Protein AF-A0A7S0DWT9-F1 (afdb_monomer_lite)

Structure (mmCIF, N/CA/C/O backbone):
data_AF-A0A7S0DWT9-F1
#
_entry.id   AF-A0A7S0DWT9-F1
#
loop_
_atom_site.group_PDB
_atom_site.id
_atom_site.type_symbol
_atom_site.label_atom_id
_atom_site.label_alt_id
_atom_site.label_comp_id
_atom_site.label_asym_id
_atom_site.label_entity_id
_atom_site.label_seq_id
_atom_site.pdbx_PDB_ins_code
_atom_site.Cartn_x
_atom_site.Cartn_y
_atom_site.Cartn_z
_atom_site.occupancy
_atom_site.B_iso_or_equiv
_atom_site.auth_seq_id
_atom_site.auth_comp_id
_atom_site.auth_asym_id
_atom_site.auth_atom_id
_atom_site.pdbx_PDB_model_num
ATOM 1 N N . GLY A 1 1 ? 20.123 14.984 -31.038 1.00 42.22 1 GLY A N 1
ATOM 2 C CA . GLY A 1 1 ? 19.611 14.865 -29.660 1.00 42.22 1 GLY A CA 1
ATOM 3 C C . GLY A 1 1 ? 19.026 16.183 -29.202 1.00 42.22 1 GLY A C 1
ATOM 4 O O . GLY A 1 1 ? 17.867 16.218 -28.834 1.00 42.22 1 GLY A O 1
ATOM 5 N N . THR A 1 2 ? 19.814 17.251 -29.293 1.00 35.16 2 THR A N 1
ATOM 6 C CA . THR A 1 2 ? 19.459 18.644 -28.973 1.00 35.16 2 THR A CA 1
ATOM 7 C C . THR A 1 2 ? 18.553 19.315 -30.014 1.00 35.16 2 THR A C 1
ATOM 9 O O . THR A 1 2 ? 17.671 20.076 -29.640 1.00 35.16 2 THR A O 1
ATOM 12 N N . ASP A 1 3 ? 18.672 18.966 -31.301 1.00 42.91 3 ASP A N 1
ATOM 13 C CA . ASP A 1 3 ? 17.855 19.579 -32.371 1.00 42.91 3 ASP A CA 1
ATOM 14 C C . ASP A 1 3 ? 16.340 19.324 -32.227 1.00 42.91 3 ASP A C 1
ATOM 16 O O . ASP A 1 3 ? 15.516 20.092 -32.722 1.00 42.91 3 ASP A O 1
ATOM 20 N N . THR A 1 4 ? 15.952 18.255 -31.525 1.00 55.50 4 THR A N 1
ATOM 21 C CA . THR A 1 4 ? 14.550 17.921 -31.238 1.00 55.50 4 THR A CA 1
ATOM 22 C C . THR A 1 4 ? 13.997 18.684 -30.031 1.00 55.50 4 THR A C 1
ATOM 24 O O . THR A 1 4 ? 12.795 18.925 -29.980 1.00 55.50 4 THR A O 1
ATOM 27 N N . TRP A 1 5 ? 14.852 19.067 -29.076 1.00 49.66 5 TRP A N 1
ATOM 28 C CA . TRP A 1 5 ? 14.474 19.737 -27.824 1.00 49.66 5 TRP A CA 1
ATOM 29 C C . TRP A 1 5 ? 14.083 21.197 -28.056 1.00 49.66 5 TRP A C 1
ATOM 31 O O . TRP A 1 5 ? 12.958 21.593 -27.743 1.00 49.66 5 TRP A O 1
ATOM 41 N N . SER A 1 6 ? 14.967 21.949 -28.714 1.00 54.19 6 SER A N 1
ATOM 42 C CA . SER A 1 6 ? 14.728 23.330 -29.145 1.00 54.19 6 SER A CA 1
ATOM 43 C C . SER A 1 6 ? 13.469 23.440 -30.001 1.00 54.19 6 SER A C 1
ATOM 45 O O . SER A 1 6 ? 12.590 24.268 -29.755 1.00 54.19 6 SER A O 1
ATOM 47 N N . SER A 1 7 ? 13.323 22.519 -30.957 1.00 54.50 7 SER A N 1
ATOM 48 C CA . SER A 1 7 ? 12.163 22.433 -31.845 1.00 54.50 7 SER A CA 1
ATOM 49 C C . SER A 1 7 ? 10.864 22.151 -31.083 1.00 54.50 7 SER A C 1
ATOM 51 O O . SER A 1 7 ? 9.827 22.740 -31.398 1.00 54.50 7 SER A O 1
ATOM 53 N N . LEU A 1 8 ? 10.896 21.285 -30.064 1.00 52.31 8 LEU A N 1
ATOM 54 C CA . LEU A 1 8 ? 9.713 20.945 -29.276 1.00 52.31 8 LEU A CA 1
ATOM 55 C C . LEU A 1 8 ? 9.311 22.089 -28.333 1.00 52.31 8 LEU A C 1
ATOM 57 O O . LEU A 1 8 ? 8.142 22.478 -28.331 1.00 52.31 8 LEU A O 1
ATOM 61 N N . MET A 1 9 ? 10.263 22.680 -27.604 1.00 50.91 9 MET A N 1
ATOM 62 C CA . MET A 1 9 ? 10.021 23.839 -26.731 1.00 50.91 9 MET A CA 1
ATOM 63 C C . MET A 1 9 ? 9.513 25.044 -27.527 1.00 50.91 9 MET A C 1
ATOM 65 O O . MET A 1 9 ? 8.564 25.713 -27.107 1.00 50.91 9 MET A O 1
ATOM 69 N N . ALA A 1 10 ? 10.061 25.273 -28.722 1.00 55.06 10 ALA A N 1
ATOM 70 C CA . ALA A 1 10 ? 9.545 26.268 -29.655 1.00 55.06 10 ALA A CA 1
ATOM 71 C C . ALA A 1 10 ? 8.109 25.947 -30.113 1.00 55.06 10 ALA A C 1
ATOM 73 O O . ALA A 1 10 ? 7.265 26.844 -30.131 1.00 55.06 10 ALA A O 1
ATOM 74 N N . SER A 1 11 ? 7.796 24.680 -30.419 1.00 47.72 11 SER A N 1
ATOM 75 C CA . SER A 1 11 ? 6.466 24.271 -30.909 1.00 47.72 11 SER A CA 1
ATOM 76 C C . SER A 1 11 ? 5.335 24.439 -29.886 1.00 47.72 11 SER A C 1
ATOM 78 O O . SER A 1 11 ? 4.192 24.673 -30.275 1.00 47.72 11 SER A O 1
ATOM 80 N N . ILE A 1 12 ? 5.649 24.381 -28.586 1.00 48.53 12 ILE A N 1
ATOM 81 C CA . ILE A 1 12 ? 4.689 24.605 -27.490 1.00 48.53 12 ILE A CA 1
ATOM 82 C C . ILE A 1 12 ? 4.721 26.046 -26.947 1.00 48.53 12 ILE A C 1
ATOM 84 O O . ILE A 1 12 ? 4.128 26.325 -25.907 1.00 48.53 12 ILE A O 1
ATOM 88 N N . GLY A 1 13 ? 5.414 26.966 -27.632 1.00 50.34 13 GLY A N 1
ATOM 89 C CA . GLY A 1 13 ? 5.465 28.390 -27.281 1.00 50.34 13 GLY A CA 1
ATOM 90 C C . GLY A 1 13 ? 6.390 28.744 -26.111 1.00 50.34 13 GLY A C 1
ATOM 91 O O . GLY A 1 13 ? 6.281 29.839 -25.566 1.00 50.34 13 GLY A O 1
ATOM 92 N N . ARG A 1 14 ? 7.303 27.844 -25.723 1.00 51.50 14 ARG A N 1
ATOM 93 C CA . ARG A 1 14 ? 8.220 27.991 -24.575 1.00 51.50 14 ARG A CA 1
ATOM 94 C C . ARG A 1 14 ? 9.702 28.043 -24.961 1.00 51.50 14 ARG A C 1
ATOM 96 O O . ARG A 1 14 ? 10.565 27.782 -24.133 1.00 51.50 14 ARG A O 1
ATOM 103 N N . GLY A 1 15 ? 10.023 28.411 -26.202 1.00 59.75 15 GLY A N 1
ATOM 104 C CA . GLY A 1 15 ? 11.410 28.448 -26.693 1.00 59.75 15 GLY A CA 1
ATOM 105 C C . GLY A 1 15 ? 12.352 29.375 -25.903 1.00 59.75 15 GLY A C 1
ATOM 106 O O . GLY A 1 15 ? 13.551 29.145 -25.878 1.00 59.75 15 GLY A O 1
ATOM 107 N N . ALA A 1 16 ? 11.830 30.390 -25.205 1.00 64.12 16 ALA A N 1
ATOM 108 C CA . ALA A 1 16 ? 12.638 31.273 -24.355 1.00 64.12 16 ALA A CA 1
ATOM 109 C C . ALA A 1 16 ? 13.095 30.619 -23.032 1.00 64.12 16 ALA A C 1
ATOM 111 O O . ALA A 1 16 ? 14.075 31.071 -22.442 1.00 64.12 16 ALA A O 1
ATOM 112 N N . ASP A 1 17 ? 12.419 29.550 -22.591 1.00 56.09 17 ASP A N 1
ATOM 113 C CA . ASP A 1 17 ? 12.714 28.834 -21.340 1.00 56.09 17 ASP A CA 1
ATOM 114 C C . ASP A 1 17 ? 13.753 27.715 -21.540 1.00 56.09 17 ASP A C 1
ATOM 116 O O . ASP A 1 17 ? 14.175 27.070 -20.579 1.00 56.09 17 ASP A O 1
ATOM 120 N N . GLU A 1 18 ? 14.160 27.460 -22.787 1.00 55.81 18 GLU A N 1
ATOM 121 C CA . GLU A 1 18 ? 15.013 26.334 -23.179 1.00 55.81 18 GLU A CA 1
ATOM 122 C C . GLU A 1 18 ? 16.335 26.315 -22.396 1.00 55.81 18 GLU A C 1
ATOM 124 O O . GLU A 1 18 ? 16.640 25.336 -21.721 1.00 55.81 18 GLU A O 1
ATOM 129 N N . LEU A 1 19 ? 17.054 27.441 -22.376 1.00 55.28 19 LEU A N 1
ATOM 130 C CA . LEU A 1 19 ? 18.344 27.588 -21.687 1.00 55.28 19 LEU A CA 1
ATOM 131 C C . LEU A 1 19 ? 18.240 27.551 -20.152 1.00 55.28 19 LEU A C 1
ATOM 133 O O . LEU A 1 19 ? 19.244 27.342 -19.477 1.00 55.28 19 LEU A O 1
ATOM 137 N N . GLN A 1 20 ? 17.052 27.791 -19.586 1.00 56.34 20 GLN A N 1
ATOM 138 C CA . GLN A 1 20 ? 16.823 27.730 -18.134 1.00 56.34 20 GLN A CA 1
ATOM 139 C C . GLN A 1 20 ? 16.369 26.346 -17.663 1.00 56.34 20 GLN A C 1
ATOM 141 O O . GLN A 1 20 ? 16.420 26.058 -16.468 1.00 56.34 20 GLN A O 1
ATOM 146 N N . THR A 1 21 ? 15.891 25.509 -18.583 1.00 54.44 21 THR A N 1
ATOM 147 C CA . THR A 1 21 ? 15.324 24.191 -18.278 1.00 54.44 21 THR A CA 1
ATOM 148 C C . THR A 1 21 ? 16.222 23.042 -18.716 1.00 54.44 21 THR A C 1
ATOM 150 O O . THR A 1 21 ? 16.028 21.934 -18.220 1.00 54.44 21 THR A O 1
ATOM 153 N N . GLU A 1 22 ? 17.225 23.306 -19.559 1.00 53.91 22 GLU A N 1
ATOM 154 C CA . GLU A 1 22 ? 18.233 22.340 -20.003 1.00 53.91 22 GLU A CA 1
ATOM 155 C C . GLU A 1 22 ? 18.953 21.691 -18.803 1.00 53.91 22 GLU A C 1
ATOM 157 O O . GLU A 1 22 ? 19.525 22.362 -17.942 1.00 53.91 22 GLU A O 1
ATOM 162 N N . GLY A 1 23 ? 18.868 20.363 -18.703 1.00 53.25 23 GLY A N 1
ATOM 163 C CA . GLY A 1 23 ? 19.386 19.568 -17.583 1.00 53.25 23 GLY A CA 1
ATOM 164 C C . GLY A 1 23 ? 18.508 19.539 -16.321 1.00 53.25 23 GLY A C 1
ATOM 165 O O . GLY A 1 23 ? 18.798 18.774 -15.396 1.00 53.25 23 GLY A O 1
ATOM 166 N N . GLY A 1 24 ? 17.423 20.317 -16.268 1.00 55.00 24 GLY A N 1
ATOM 167 C CA . GLY A 1 24 ? 16.462 20.335 -15.161 1.00 55.00 24 GLY A CA 1
ATOM 168 C C . GLY A 1 24 ? 15.550 19.102 -15.122 1.00 55.00 24 GLY A C 1
ATOM 169 O O . GLY A 1 24 ? 15.578 18.252 -16.013 1.00 55.00 24 GLY A O 1
ATOM 170 N N . LEU A 1 25 ? 14.708 18.974 -14.083 1.00 54.44 25 LEU A N 1
ATOM 171 C CA . LEU A 1 25 ? 13.756 17.856 -14.000 1.00 54.44 25 LEU A CA 1
ATOM 172 C C . LEU A 1 25 ? 12.847 17.828 -15.235 1.00 54.44 25 LEU A C 1
ATOM 174 O O . LEU A 1 25 ? 12.806 16.808 -15.906 1.00 54.44 25 LEU A O 1
ATOM 178 N N . ALA A 1 26 ? 12.194 18.940 -15.585 1.00 52.75 26 ALA A N 1
ATOM 179 C CA . ALA A 1 26 ? 11.273 19.015 -16.724 1.00 52.75 26 ALA A CA 1
ATOM 180 C C . ALA A 1 26 ? 11.891 18.534 -18.053 1.00 52.75 26 ALA A C 1
ATOM 182 O O . ALA A 1 26 ? 11.234 17.813 -18.803 1.00 52.75 26 ALA A O 1
ATOM 183 N N . ASP A 1 27 ? 13.156 18.877 -18.309 1.00 55.25 27 ASP A N 1
ATOM 184 C CA . ASP A 1 27 ? 13.911 18.433 -19.485 1.00 55.25 27 ASP A CA 1
ATOM 185 C C . ASP A 1 27 ? 14.216 16.931 -19.435 1.00 55.25 27 ASP A C 1
ATOM 187 O O . ASP A 1 27 ? 13.890 16.188 -20.365 1.00 55.25 27 ASP A O 1
ATOM 191 N N . ARG A 1 28 ? 14.683 16.427 -18.283 1.00 59.12 28 ARG A N 1
ATOM 192 C CA . ARG A 1 28 ? 14.833 14.980 -18.058 1.00 59.12 28 ARG A CA 1
ATOM 193 C C . ARG A 1 28 ? 13.503 14.240 -18.260 1.00 59.12 28 ARG A C 1
ATOM 195 O O . ARG A 1 28 ? 13.472 13.229 -18.951 1.00 59.12 28 ARG A O 1
ATOM 202 N N . MET A 1 29 ? 12.392 14.749 -17.727 1.00 54.81 29 MET A N 1
ATOM 203 C CA . MET A 1 29 ? 11.073 14.110 -17.832 1.00 54.81 29 MET A CA 1
ATOM 204 C C . MET A 1 29 ? 10.545 14.072 -19.263 1.00 54.81 29 MET A C 1
ATOM 206 O O . MET A 1 29 ? 9.939 13.080 -19.667 1.00 54.81 29 MET A O 1
ATOM 210 N N . LEU A 1 30 ? 10.775 15.130 -20.036 1.00 54.53 30 LEU A N 1
ATOM 211 C CA . LEU A 1 30 ? 10.332 15.208 -21.420 1.00 54.53 30 LEU A CA 1
ATOM 212 C C . LEU A 1 30 ? 11.235 14.391 -22.357 1.00 54.53 30 LEU A C 1
ATOM 214 O O . LEU A 1 30 ? 10.715 13.692 -23.226 1.00 54.53 30 LEU A O 1
ATOM 218 N N . GLY A 1 31 ? 12.554 14.376 -22.143 1.00 58.03 31 GLY A N 1
ATOM 219 C CA . GLY A 1 31 ? 13.466 13.478 -22.863 1.00 58.03 31 GLY A CA 1
ATOM 220 C C . GLY A 1 31 ? 13.121 12.000 -22.649 1.00 58.03 31 GLY A C 1
ATOM 221 O O . GLY A 1 31 ? 13.147 11.190 -23.580 1.00 58.03 31 GLY A O 1
ATOM 222 N N . GLU A 1 32 ? 12.714 11.651 -21.434 1.00 54.72 32 GLU A N 1
ATOM 223 C CA . GLU A 1 32 ? 12.225 10.317 -21.119 1.00 54.72 32 GLU A CA 1
ATOM 224 C C . GLU A 1 32 ? 10.832 10.044 -21.730 1.00 54.72 32 GLU A C 1
ATOM 226 O O . GLU A 1 32 ? 10.617 8.970 -22.294 1.00 54.72 32 GLU A O 1
ATOM 231 N N . TRP A 1 33 ? 9.904 11.015 -21.699 1.00 57.66 33 TRP A N 1
ATOM 232 C CA . TRP A 1 33 ? 8.580 10.892 -22.330 1.00 57.66 33 TRP A CA 1
ATOM 233 C C . TRP A 1 33 ? 8.703 10.621 -23.831 1.00 57.66 33 TRP A C 1
ATOM 235 O O . TRP A 1 33 ? 8.037 9.723 -24.350 1.00 57.66 33 TRP A O 1
ATOM 245 N N . VAL A 1 34 ? 9.595 11.358 -24.505 1.00 55.75 34 VAL A N 1
ATOM 246 C CA . VAL A 1 34 ? 9.927 11.179 -25.924 1.00 55.75 34 VAL A CA 1
ATOM 247 C C . VAL A 1 34 ? 10.439 9.766 -26.175 1.00 55.75 34 VAL A C 1
ATOM 249 O O . VAL A 1 34 ? 10.001 9.124 -27.124 1.00 55.75 34 VAL A O 1
ATOM 252 N N . ARG A 1 35 ? 11.317 9.228 -25.325 1.00 57.00 35 ARG A N 1
ATOM 253 C CA . ARG A 1 35 ? 11.773 7.845 -25.499 1.00 57.00 35 ARG A CA 1
ATOM 254 C C . ARG A 1 35 ? 10.644 6.834 -25.322 1.00 57.00 35 ARG A C 1
ATOM 256 O O . ARG A 1 35 ? 10.534 5.926 -26.134 1.00 57.00 35 ARG A O 1
ATOM 263 N N . GLU A 1 36 ? 9.824 6.985 -24.290 1.00 53.56 36 GLU A N 1
ATOM 264 C CA . GLU A 1 36 ? 8.762 6.021 -23.979 1.00 53.56 36 GLU A CA 1
ATOM 265 C C . GLU A 1 36 ? 7.659 5.991 -25.048 1.00 53.56 36 GLU A C 1
ATOM 267 O O . GLU A 1 36 ? 7.135 4.924 -25.370 1.00 53.56 36 GLU A O 1
ATOM 272 N N . HIS A 1 37 ? 7.313 7.153 -25.611 1.00 51.59 37 HIS A N 1
ATOM 273 C CA . HIS A 1 37 ? 6.173 7.286 -26.524 1.00 51.59 37 HIS A CA 1
ATOM 274 C C . HIS A 1 37 ? 6.570 7.362 -27.999 1.00 51.59 37 HIS A C 1
ATOM 276 O O . HIS A 1 37 ? 5.747 7.043 -28.856 1.00 51.59 37 HIS A O 1
ATOM 282 N N . LEU A 1 38 ? 7.792 7.805 -28.310 1.00 53.22 38 LEU A N 1
ATOM 283 C CA . LEU A 1 38 ? 8.224 8.072 -29.685 1.00 53.22 38 LEU A CA 1
ATOM 284 C C . LEU A 1 38 ? 9.395 7.196 -30.143 1.00 53.22 38 LEU A C 1
ATOM 286 O O . LEU A 1 38 ? 9.616 7.103 -31.350 1.00 53.22 38 LEU A O 1
ATOM 290 N N . LEU A 1 39 ? 10.138 6.549 -29.235 1.00 51.44 39 LEU A N 1
ATOM 291 C CA . LEU A 1 39 ? 11.202 5.620 -29.621 1.00 51.44 39 LEU A CA 1
ATOM 292 C C . LEU A 1 39 ? 10.723 4.159 -29.567 1.00 51.44 39 LEU A C 1
ATOM 294 O O . LEU A 1 39 ? 9.910 3.798 -28.716 1.00 51.44 39 LEU A O 1
ATOM 298 N N . PRO A 1 40 ? 11.227 3.289 -30.465 1.00 46.72 40 PRO A N 1
ATOM 299 C CA . PRO A 1 40 ? 10.933 1.864 -30.412 1.00 46.72 40 PRO A CA 1
ATOM 300 C C . PRO A 1 40 ? 11.353 1.281 -29.061 1.00 46.72 40 PRO A C 1
ATOM 302 O O . PRO A 1 40 ? 12.510 1.419 -28.652 1.00 46.72 40 PRO A O 1
ATOM 305 N N . LYS A 1 41 ? 10.421 0.612 -28.375 1.00 50.56 41 LYS A N 1
ATOM 306 C CA . LYS A 1 41 ? 10.720 -0.061 -27.111 1.00 50.56 41 LYS A CA 1
ATOM 307 C C . LYS A 1 41 ? 11.728 -1.186 -27.379 1.00 50.56 41 LYS A C 1
ATOM 309 O O . LYS A 1 41 ? 11.478 -1.999 -28.275 1.00 50.56 41 LYS A O 1
ATOM 314 N N . PRO A 1 42 ? 12.858 -1.253 -26.648 1.00 50.84 42 PRO A N 1
ATOM 315 C CA . PRO A 1 42 ? 13.753 -2.393 -26.760 1.00 50.84 42 PRO A CA 1
ATOM 316 C C . PRO A 1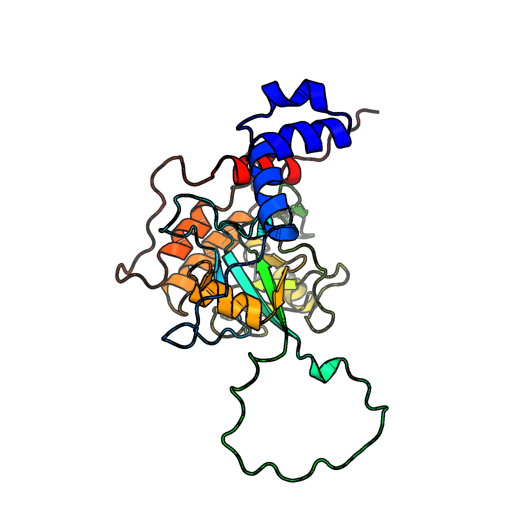 42 ? 12.966 -3.665 -26.441 1.00 50.84 42 PRO A C 1
ATOM 318 O O . PRO A 1 42 ? 12.132 -3.673 -25.533 1.00 50.84 42 PRO A O 1
ATOM 321 N N . ALA A 1 43 ? 13.209 -4.722 -27.217 1.00 48.94 43 ALA A N 1
ATOM 322 C CA . ALA A 1 43 ? 12.561 -6.005 -27.002 1.00 48.94 43 ALA A CA 1
ATOM 323 C C . ALA A 1 43 ? 12.813 -6.459 -25.560 1.00 48.94 43 ALA A C 1
ATOM 325 O O . ALA A 1 43 ? 13.959 -6.486 -25.105 1.00 48.94 43 ALA A O 1
ATOM 326 N N . THR A 1 44 ? 11.738 -6.778 -24.840 1.00 49.94 44 THR A N 1
ATOM 327 C CA . THR A 1 44 ? 11.820 -7.284 -23.472 1.00 49.94 44 THR A CA 1
ATOM 328 C C . THR A 1 44 ? 12.693 -8.539 -23.494 1.00 49.94 44 THR A C 1
ATOM 330 O O . THR A 1 44 ? 12.379 -9.458 -24.255 1.00 49.94 44 THR A O 1
ATOM 333 N N . PRO A 1 45 ? 13.802 -8.594 -22.736 1.00 47.81 45 PRO A N 1
ATOM 334 C CA . PRO A 1 45 ? 14.660 -9.767 -22.745 1.00 47.81 45 PRO A CA 1
ATOM 335 C C . PRO A 1 45 ? 13.847 -10.980 -22.296 1.00 47.81 45 PRO A C 1
ATOM 337 O O . PRO A 1 45 ? 13.184 -10.940 -21.260 1.00 47.81 45 PRO A O 1
ATOM 340 N N . THR A 1 46 ? 13.886 -12.053 -23.083 1.00 46.19 46 THR A N 1
ATOM 341 C CA . THR A 1 46 ? 13.280 -13.329 -22.707 1.00 46.19 46 THR A CA 1
ATOM 342 C C . THR A 1 46 ? 14.071 -13.878 -21.522 1.00 46.19 46 THR A C 1
ATOM 344 O O . THR A 1 46 ? 15.264 -14.155 -21.676 1.00 46.19 46 THR A O 1
ATOM 347 N N . PRO A 1 47 ? 13.478 -13.998 -20.326 1.00 48.31 47 PRO A N 1
ATOM 348 C CA . PRO A 1 47 ? 14.232 -14.442 -19.170 1.00 48.31 47 PRO A CA 1
ATOM 349 C C . PRO A 1 47 ? 14.608 -15.921 -19.327 1.00 48.31 47 PRO A C 1
ATOM 351 O O . PRO A 1 47 ? 13.799 -16.738 -19.762 1.00 48.31 47 PRO A O 1
ATOM 354 N N . SER A 1 48 ? 15.837 -16.279 -18.950 1.00 47.31 48 SER A N 1
ATOM 355 C CA . SER A 1 48 ? 16.305 -17.675 -18.910 1.00 47.31 48 SER A CA 1
ATOM 356 C C . SER A 1 48 ? 15.637 -18.499 -17.802 1.00 47.31 48 SER A C 1
ATOM 358 O O . SER A 1 48 ? 15.707 -19.725 -17.817 1.00 47.31 48 SER A O 1
ATOM 360 N N . THR A 1 49 ? 14.985 -17.824 -16.852 1.00 53.72 49 THR A N 1
ATOM 361 C CA . THR A 1 49 ? 14.260 -18.406 -15.721 1.00 53.72 49 THR A CA 1
ATOM 362 C C . THR A 1 49 ? 12.865 -17.784 -15.683 1.00 53.72 49 THR A C 1
ATOM 364 O O . THR A 1 49 ? 12.773 -16.557 -15.726 1.00 53.72 49 THR A O 1
ATOM 367 N N . PRO A 1 50 ? 11.774 -18.564 -15.603 1.00 58.94 50 PRO A N 1
ATOM 368 C CA . PRO A 1 50 ? 10.438 -17.987 -15.510 1.00 58.94 50 PRO A CA 1
ATOM 369 C C . PRO A 1 50 ? 10.347 -17.058 -14.284 1.00 58.94 50 PRO A C 1
ATOM 371 O O . PRO A 1 50 ? 10.845 -17.426 -13.214 1.00 58.94 50 PRO A O 1
ATOM 374 N N . PRO A 1 51 ? 9.754 -15.855 -14.418 1.00 65.69 51 PRO A N 1
ATOM 375 C CA . PRO A 1 51 ? 9.589 -14.947 -13.290 1.00 65.69 51 PRO A CA 1
ATOM 376 C C . PRO A 1 51 ? 8.739 -15.611 -12.194 1.00 65.69 51 PRO A C 1
ATOM 378 O O . PRO A 1 51 ? 7.907 -16.474 -12.498 1.00 65.69 51 PRO A O 1
ATOM 381 N N . PRO A 1 52 ? 8.935 -15.236 -10.916 1.00 71.25 52 PRO A N 1
ATOM 382 C CA . PRO A 1 52 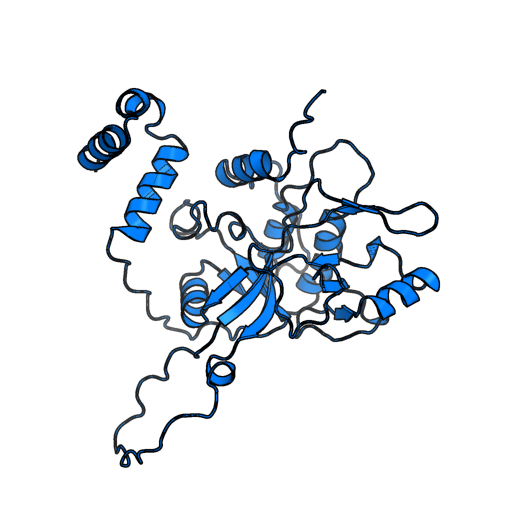? 8.167 -15.805 -9.815 1.00 71.25 52 PRO A CA 1
ATOM 383 C C . PRO A 1 52 ? 6.668 -15.584 -10.036 1.00 71.25 52 PRO A C 1
ATOM 385 O O . PRO A 1 52 ? 6.246 -14.521 -10.497 1.00 71.25 52 PRO A O 1
ATOM 388 N N . LEU A 1 53 ? 5.860 -16.590 -9.694 1.00 82.19 53 LEU A N 1
ATOM 389 C CA . LEU A 1 53 ? 4.409 -16.493 -9.797 1.00 82.19 53 LEU A CA 1
ATOM 390 C C . LEU A 1 53 ? 3.898 -15.434 -8.812 1.00 82.19 53 LEU A C 1
ATOM 392 O O . LEU A 1 53 ? 4.064 -15.574 -7.602 1.00 82.19 53 LEU A O 1
ATOM 396 N N . VAL A 1 54 ? 3.268 -14.387 -9.343 1.00 89.25 54 VAL A N 1
ATOM 397 C CA . VAL A 1 54 ? 2.624 -13.334 -8.550 1.00 89.25 54 VAL A CA 1
ATOM 398 C C . VAL A 1 54 ? 1.128 -13.606 -8.455 1.00 89.25 54 VAL A C 1
ATOM 400 O O . VAL A 1 54 ? 0.449 -13.727 -9.484 1.00 89.25 54 VAL A O 1
ATOM 403 N N . THR A 1 55 ? 0.632 -13.662 -7.219 1.00 91.56 55 THR A N 1
ATOM 404 C CA . THR A 1 55 ? -0.775 -13.906 -6.877 1.00 91.56 55 THR A CA 1
ATOM 405 C C . THR A 1 55 ? -1.294 -12.873 -5.878 1.00 91.56 55 THR A C 1
ATOM 407 O O . THR A 1 55 ? -0.539 -12.053 -5.354 1.00 91.56 55 THR A O 1
ATOM 410 N N . VAL A 1 56 ? -2.592 -12.918 -5.562 1.00 92.75 56 VAL A N 1
ATOM 411 C CA . VAL A 1 56 ? -3.161 -12.130 -4.452 1.00 92.75 56 VAL A CA 1
ATOM 412 C C . VAL A 1 56 ? -2.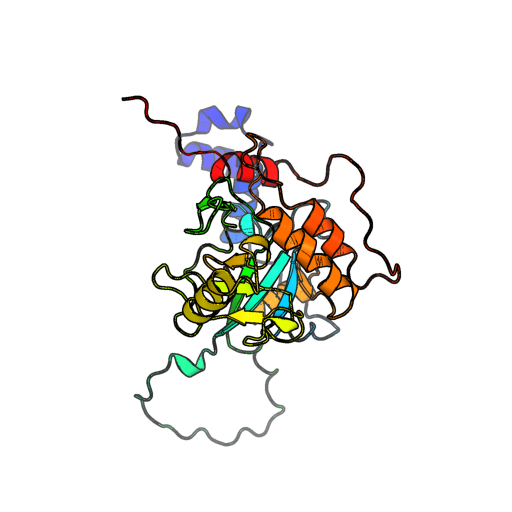384 -12.381 -3.160 1.00 92.75 56 VAL A C 1
ATOM 414 O O . VAL A 1 56 ? -2.071 -13.524 -2.822 1.00 92.75 56 VAL A O 1
ATOM 417 N N . GLY A 1 57 ? -2.066 -11.304 -2.445 1.00 92.56 57 GLY A N 1
ATOM 418 C CA . GLY A 1 57 ? -1.261 -11.345 -1.230 1.00 92.56 57 GLY A CA 1
ATOM 419 C C . GLY A 1 57 ? 0.246 -11.392 -1.463 1.00 92.56 57 GLY A C 1
ATOM 420 O O . GLY A 1 57 ? 0.996 -11.473 -0.495 1.00 92.56 57 GLY A O 1
ATOM 421 N N . THR A 1 58 ? 0.729 -11.337 -2.706 1.00 94.50 58 THR A N 1
ATOM 422 C CA . THR A 1 58 ? 2.156 -11.115 -2.958 1.00 94.50 58 THR A CA 1
ATOM 423 C C . THR A 1 58 ? 2.509 -9.657 -2.657 1.00 94.50 58 THR A C 1
ATOM 425 O O . THR A 1 58 ? 1.866 -8.734 -3.163 1.00 94.50 58 THR A O 1
ATOM 428 N N . ALA A 1 59 ? 3.551 -9.446 -1.851 1.00 94.88 59 ALA A N 1
ATOM 429 C CA . ALA A 1 59 ? 4.173 -8.139 -1.681 1.00 94.88 59 ALA A CA 1
ATOM 430 C C . ALA A 1 59 ? 5.252 -7.943 -2.755 1.00 94.88 59 ALA A C 1
ATOM 432 O O . ALA A 1 59 ? 6.102 -8.811 -2.959 1.00 94.88 59 ALA A O 1
ATOM 433 N N . LEU A 1 60 ? 5.214 -6.812 -3.450 1.00 93.38 60 LEU A N 1
ATOM 434 C CA . LEU A 1 60 ? 6.151 -6.444 -4.504 1.00 93.38 60 LEU A CA 1
ATOM 435 C C . LEU A 1 60 ? 6.930 -5.206 -4.075 1.00 93.38 60 LEU A C 1
ATOM 437 O O . LEU A 1 60 ? 6.389 -4.294 -3.454 1.00 93.38 60 LEU A O 1
ATOM 441 N N . LEU A 1 61 ? 8.196 -5.155 -4.449 1.00 91.50 61 LEU A N 1
ATOM 442 C CA . LEU A 1 61 ? 9.060 -4.008 -4.239 1.00 91.50 61 LEU A CA 1
ATOM 443 C C . LEU A 1 61 ? 9.516 -3.479 -5.591 1.00 91.50 61 LEU A C 1
ATOM 445 O O . LEU A 1 61 ? 10.152 -4.215 -6.346 1.00 91.50 61 LEU A O 1
ATOM 449 N N . ALA A 1 62 ? 9.229 -2.213 -5.881 1.00 86.62 62 ALA A N 1
ATOM 450 C CA . ALA A 1 62 ? 9.835 -1.529 -7.017 1.00 86.62 62 ALA A CA 1
ATOM 451 C C . ALA A 1 62 ? 11.304 -1.229 -6.701 1.00 86.62 62 ALA A C 1
ATOM 453 O O . ALA A 1 62 ? 11.612 -0.625 -5.671 1.00 86.62 62 ALA A O 1
ATOM 454 N N . THR A 1 63 ? 12.220 -1.663 -7.558 1.00 74.56 63 THR A N 1
ATOM 455 C CA . THR A 1 63 ? 13.662 -1.510 -7.350 1.00 74.56 63 THR A CA 1
ATOM 456 C C . THR A 1 63 ? 14.192 -0.301 -8.123 1.00 74.56 63 THR A C 1
ATOM 458 O O . THR A 1 63 ? 13.594 0.183 -9.086 1.00 74.56 63 THR A O 1
ATOM 461 N N . VAL A 1 64 ? 15.357 0.194 -7.709 1.00 62.53 64 VAL A N 1
ATOM 462 C CA . VAL A 1 64 ? 16.165 1.095 -8.533 1.00 62.53 64 VAL A CA 1
ATOM 463 C C . VAL A 1 64 ? 17.202 0.205 -9.213 1.00 62.53 64 VAL A C 1
ATOM 465 O O . VAL A 1 64 ? 18.051 -0.371 -8.536 1.00 62.53 64 VAL A O 1
ATOM 468 N N . GLY A 1 65 ? 17.076 -0.009 -10.524 1.00 48.56 65 GLY A N 1
ATOM 469 C CA . GLY A 1 65 ? 17.928 -0.952 -11.253 1.00 48.56 65 GLY A CA 1
ATOM 470 C C . GLY A 1 65 ? 19.421 -0.643 -11.080 1.00 48.56 65 GLY A C 1
ATOM 471 O O . GLY A 1 65 ? 19.859 0.489 -11.276 1.00 48.56 65 GLY A O 1
ATOM 472 N N . ALA A 1 66 ? 20.222 -1.662 -10.754 1.00 35.56 66 ALA A N 1
ATOM 473 C CA . ALA A 1 66 ? 21.661 -1.515 -10.507 1.00 35.56 66 ALA A CA 1
ATOM 474 C C . ALA A 1 66 ? 22.478 -1.130 -11.760 1.00 35.56 66 ALA A C 1
ATOM 476 O O . ALA A 1 66 ? 23.607 -0.666 -11.640 1.00 35.56 66 ALA A O 1
ATOM 477 N N . ALA A 1 67 ? 21.928 -1.310 -12.967 1.00 36.00 67 ALA A N 1
ATOM 478 C CA . ALA A 1 67 ? 22.679 -1.164 -14.215 1.00 36.00 67 ALA A CA 1
ATOM 479 C C . ALA A 1 67 ? 22.746 0.268 -14.777 1.00 36.00 67 ALA A C 1
ATOM 481 O O . ALA A 1 67 ? 23.510 0.503 -15.710 1.00 36.00 67 ALA A O 1
ATOM 482 N N . SER A 1 68 ? 21.977 1.230 -14.260 1.00 34.78 68 SER A N 1
ATOM 483 C CA . SER A 1 68 ? 21.907 2.562 -14.884 1.00 34.78 68 SER A CA 1
ATOM 484 C C . SER A 1 68 ? 22.246 3.729 -13.965 1.00 34.78 68 SER A C 1
ATOM 486 O O . SER A 1 68 ? 22.486 4.818 -14.483 1.00 34.78 68 SER A O 1
ATOM 488 N N . GLY A 1 69 ? 22.229 3.564 -12.635 1.00 32.78 69 GLY A N 1
ATOM 489 C CA . GLY A 1 69 ? 22.232 4.722 -11.728 1.00 32.78 69 GLY A CA 1
ATOM 490 C C . GLY A 1 69 ? 21.087 5.704 -12.031 1.00 32.78 69 GLY A C 1
ATOM 491 O O . GLY A 1 69 ? 21.168 6.877 -11.681 1.00 32.78 69 GLY A O 1
ATOM 492 N N . ARG A 1 70 ? 20.042 5.242 -12.735 1.00 39.75 70 ARG A N 1
ATOM 493 C CA . ARG A 1 70 ? 18.880 6.023 -13.155 1.00 39.75 70 ARG A CA 1
ATOM 494 C C . ARG A 1 70 ? 17.625 5.348 -12.604 1.00 39.75 70 ARG A C 1
ATOM 496 O O . ARG A 1 70 ? 17.547 4.116 -12.663 1.00 39.75 70 ARG A O 1
ATOM 503 N N . PRO A 1 71 ? 16.643 6.117 -12.101 1.00 42.56 71 PRO A N 1
ATOM 504 C CA . PRO A 1 71 ? 15.311 5.599 -11.803 1.00 42.56 71 PRO A CA 1
ATOM 505 C C . PRO A 1 71 ? 14.841 4.761 -12.994 1.00 42.56 71 PRO A C 1
ATOM 507 O O . PRO A 1 71 ? 14.987 5.208 -14.131 1.00 42.56 71 PRO A O 1
ATOM 510 N N . ALA A 1 72 ? 14.388 3.526 -12.753 1.00 47.28 72 ALA A N 1
ATOM 511 C CA . ALA A 1 72 ? 14.020 2.598 -13.819 1.00 47.28 72 ALA A CA 1
ATOM 512 C C . ALA A 1 72 ? 13.133 3.321 -14.850 1.00 47.28 72 ALA A C 1
ATOM 514 O O . ALA A 1 72 ? 12.113 3.911 -14.493 1.00 47.28 72 ALA A O 1
ATOM 515 N N . ALA A 1 73 ? 13.593 3.329 -16.105 1.00 42.50 73 ALA A N 1
ATOM 516 C CA . ALA A 1 73 ? 13.251 4.262 -17.186 1.00 42.50 73 ALA A CA 1
ATOM 517 C C . ALA A 1 73 ? 11.778 4.246 -17.657 1.00 42.50 73 ALA A C 1
ATOM 519 O O . ALA A 1 73 ? 11.448 4.840 -18.681 1.00 42.50 73 ALA A O 1
ATOM 520 N N . ARG A 1 74 ? 10.907 3.552 -16.915 1.00 48.84 74 ARG A N 1
ATOM 521 C CA . ARG A 1 74 ? 9.463 3.414 -17.128 1.00 48.84 74 ARG A CA 1
ATOM 522 C C . ARG A 1 74 ? 8.630 4.251 -16.152 1.00 48.84 74 ARG A C 1
ATOM 524 O O . ARG A 1 74 ? 7.532 4.664 -16.498 1.00 48.84 74 ARG A O 1
ATOM 531 N N . PHE A 1 75 ? 9.168 4.610 -14.983 1.00 50.62 75 PHE A N 1
ATOM 532 C CA . PHE A 1 75 ? 8.414 5.317 -13.936 1.00 50.62 75 PHE A CA 1
ATOM 533 C C . PHE A 1 75 ? 8.442 6.844 -14.071 1.00 50.62 75 PHE A C 1
ATOM 535 O O . PHE A 1 75 ? 8.698 7.577 -13.112 1.00 50.62 75 PHE A O 1
ATOM 542 N N . LEU A 1 76 ? 8.195 7.352 -15.274 1.00 49.12 76 LEU A N 1
ATOM 543 C CA . LEU A 1 76 ? 8.061 8.790 -15.489 1.00 49.12 76 LEU A CA 1
ATOM 544 C C . LEU A 1 76 ? 6.709 9.264 -14.977 1.00 49.12 76 LEU A C 1
ATOM 546 O O . LEU A 1 76 ? 5.708 8.630 -15.282 1.00 49.12 76 LEU A O 1
ATOM 550 N N . LEU A 1 77 ? 6.707 10.392 -14.256 1.00 42.53 77 LEU A N 1
ATOM 551 C CA . LEU A 1 77 ? 5.622 11.341 -13.919 1.00 42.53 77 LEU A CA 1
ATOM 552 C C . LEU A 1 77 ? 4.217 10.760 -13.635 1.00 42.53 77 LEU A C 1
ATOM 554 O O . LEU A 1 77 ? 3.677 10.967 -12.555 1.00 42.53 77 LEU A O 1
ATOM 558 N N . ARG A 1 78 ? 3.629 10.009 -14.575 1.00 43.00 78 ARG A N 1
ATOM 559 C CA . ARG A 1 78 ? 2.399 9.218 -14.409 1.00 43.00 78 ARG A CA 1
ATOM 560 C C . ARG A 1 78 ? 2.549 8.046 -13.435 1.00 43.00 78 ARG A C 1
ATOM 562 O O . ARG A 1 78 ? 1.573 7.702 -12.778 1.00 43.00 78 ARG A O 1
ATOM 569 N N . GLU A 1 79 ? 3.744 7.469 -13.313 1.00 54.97 79 GLU A N 1
ATOM 570 C CA . GLU A 1 79 ? 3.999 6.292 -12.465 1.00 54.97 79 GLU A CA 1
ATOM 571 C C . GLU A 1 79 ? 5.015 6.548 -11.340 1.00 54.97 79 GLU A C 1
ATOM 573 O O . GLU A 1 79 ? 5.437 5.611 -10.662 1.00 54.97 79 GLU A O 1
ATOM 578 N N . GLN A 1 80 ? 5.362 7.816 -11.068 1.00 60.34 80 GLN A N 1
ATOM 579 C CA . GLN A 1 80 ? 6.185 8.204 -9.903 1.00 60.34 80 GLN A CA 1
ATOM 580 C C . GLN A 1 80 ? 5.655 7.612 -8.593 1.00 60.34 80 GLN A C 1
ATOM 582 O O . GLN A 1 80 ? 6.410 7.294 -7.680 1.00 60.34 80 GLN A O 1
ATOM 587 N N . PHE A 1 81 ? 4.347 7.390 -8.530 1.00 65.19 81 PHE A N 1
ATOM 588 C CA . PHE A 1 81 ? 3.693 6.744 -7.413 1.00 65.19 81 PHE A CA 1
ATOM 589 C C . PHE A 1 81 ? 4.259 5.338 -7.091 1.00 65.19 81 PHE A C 1
ATOM 591 O O . PHE A 1 81 ? 4.363 4.975 -5.917 1.00 65.19 81 PHE A O 1
ATOM 598 N N . VAL A 1 82 ? 4.716 4.588 -8.102 1.00 74.25 82 VAL A N 1
ATOM 599 C CA . VAL A 1 82 ? 5.301 3.237 -7.981 1.00 74.25 82 VAL A CA 1
ATOM 600 C C . VAL A 1 82 ? 6.816 3.274 -7.720 1.00 74.25 82 VAL A C 1
ATOM 602 O O . VAL A 1 82 ? 7.374 2.309 -7.200 1.00 74.25 82 VAL A O 1
ATOM 605 N N . HIS A 1 83 ? 7.499 4.386 -8.005 1.00 75.19 83 HIS A N 1
ATOM 606 C CA . HIS A 1 83 ? 8.947 4.523 -7.812 1.00 75.19 83 HIS A CA 1
ATOM 607 C C . HIS A 1 83 ? 9.347 4.383 -6.335 1.00 75.19 83 HIS A C 1
ATOM 609 O O . HIS A 1 83 ? 8.906 5.169 -5.508 1.00 75.19 83 HIS A O 1
ATOM 615 N N . LYS A 1 84 ? 10.195 3.413 -5.967 1.00 79.81 84 LYS A N 1
ATOM 616 C CA . LYS A 1 84 ? 10.454 3.058 -4.549 1.00 79.81 84 LYS A CA 1
ATOM 617 C C . LYS A 1 84 ? 9.168 2.713 -3.778 1.00 79.81 84 LYS A C 1
ATOM 619 O O . LYS A 1 84 ? 9.007 3.032 -2.598 1.00 79.81 84 LYS A O 1
ATOM 624 N N . GLY A 1 85 ? 8.208 2.107 -4.470 1.00 87.12 85 GLY A N 1
ATOM 625 C CA . GLY A 1 85 ? 6.951 1.641 -3.903 1.00 87.12 85 GLY A CA 1
ATOM 626 C C . GLY A 1 85 ? 7.082 0.252 -3.281 1.00 87.12 85 GLY A C 1
ATOM 627 O O . GLY A 1 85 ? 7.714 -0.641 -3.850 1.00 87.12 85 GLY A O 1
ATOM 628 N N . LEU A 1 86 ? 6.440 0.072 -2.129 1.00 93.44 86 LEU A N 1
ATOM 629 C CA . LEU A 1 86 ? 6.071 -1.230 -1.583 1.00 93.44 86 LEU A CA 1
ATOM 630 C C . LEU A 1 86 ? 4.612 -1.489 -1.955 1.00 93.44 86 LEU A C 1
ATOM 632 O O . LEU A 1 86 ? 3.727 -0.769 -1.495 1.00 93.44 86 LEU A O 1
ATOM 636 N N . LEU A 1 87 ? 4.365 -2.487 -2.797 1.00 94.56 87 LEU A N 1
ATOM 637 C CA . LEU A 1 87 ? 3.045 -2.794 -3.330 1.00 94.56 87 LEU A CA 1
ATOM 638 C C . LEU A 1 87 ? 2.509 -4.105 -2.761 1.00 94.56 87 LEU A C 1
ATOM 640 O O . LEU A 1 87 ? 3.261 -5.050 -2.542 1.00 94.56 87 LEU A O 1
ATOM 644 N N . LEU A 1 88 ? 1.196 -4.187 -2.589 1.00 96.38 88 LEU A N 1
ATOM 645 C CA . LEU A 1 88 ? 0.484 -5.407 -2.224 1.00 96.38 88 LEU A CA 1
ATOM 646 C C . LEU A 1 88 ? -0.524 -5.755 -3.312 1.00 96.38 88 LEU A C 1
ATOM 648 O O . LEU A 1 88 ? -1.385 -4.937 -3.630 1.00 96.38 88 LEU A O 1
ATOM 652 N N . VAL A 1 89 ? -0.447 -6.969 -3.852 1.00 95.25 89 VAL A N 1
ATOM 653 C CA . VAL A 1 89 ? -1.428 -7.471 -4.823 1.00 95.25 89 VAL A CA 1
ATOM 654 C C . VAL A 1 89 ? -2.735 -7.782 -4.095 1.00 95.25 89 VAL A C 1
ATOM 656 O O . VAL A 1 89 ? -2.788 -8.682 -3.256 1.00 95.25 89 VAL A O 1
ATOM 659 N N . LEU A 1 90 ? -3.797 -7.048 -4.417 1.00 93.56 90 LEU A N 1
ATOM 660 C CA . LEU A 1 90 ? -5.110 -7.188 -3.781 1.00 93.56 90 LEU A CA 1
ATOM 661 C C . LEU A 1 90 ? -6.055 -8.093 -4.565 1.00 93.56 90 LEU A C 1
ATOM 663 O O . LEU A 1 90 ? -6.906 -8.752 -3.972 1.00 93.56 90 LEU A O 1
ATOM 667 N N . GLN A 1 91 ? -5.939 -8.104 -5.891 1.00 91.12 91 GLN A N 1
ATOM 668 C CA . GLN A 1 91 ? -6.853 -8.847 -6.747 1.00 91.12 91 GLN A CA 1
ATOM 669 C C . GLN A 1 91 ? -6.223 -9.168 -8.103 1.00 91.12 91 GLN A C 1
ATOM 671 O O . GLN A 1 91 ? -5.408 -8.408 -8.624 1.00 91.12 91 GLN A O 1
ATOM 676 N N . GLU A 1 92 ? -6.672 -10.274 -8.692 1.00 88.69 92 GLU A N 1
ATOM 677 C CA . GLU A 1 92 ? -6.460 -10.595 -10.099 1.00 88.69 92 GLU A CA 1
ATOM 678 C C . GLU A 1 92 ? -7.732 -10.301 -10.905 1.00 88.69 92 GLU A C 1
ATOM 680 O O . GLU A 1 92 ? -8.843 -10.673 -10.515 1.00 88.69 92 GLU A O 1
ATOM 685 N N . GLU A 1 93 ? -7.569 -9.635 -12.040 1.00 83.25 93 GLU A N 1
ATOM 686 C CA . GLU A 1 93 ? -8.593 -9.473 -13.063 1.00 83.25 93 GLU A CA 1
ATOM 687 C C . GLU A 1 93 ? -8.342 -10.496 -14.171 1.00 83.25 93 GLU A C 1
ATOM 689 O O . GLU A 1 93 ? -7.341 -10.430 -14.886 1.00 83.25 93 GLU A O 1
ATOM 694 N N . SER A 1 94 ? -9.267 -11.442 -14.331 1.00 71.12 94 SER A N 1
ATOM 695 C CA . SER A 1 94 ? -9.272 -12.330 -15.491 1.00 71.12 94 SER A CA 1
ATOM 696 C C . SER A 1 94 ? -10.018 -11.668 -16.650 1.00 71.12 94 SER A C 1
ATOM 698 O O . SER A 1 94 ? -11.154 -11.223 -16.483 1.00 71.12 94 SER A O 1
ATOM 700 N N . LEU A 1 95 ? -9.421 -11.670 -17.847 1.00 56.44 95 LEU A N 1
ATOM 701 C CA . LEU A 1 95 ? -10.073 -11.198 -19.079 1.00 56.44 95 LEU A CA 1
ATOM 702 C C . LEU A 1 95 ? -11.292 -12.053 -19.483 1.00 56.44 95 LEU A C 1
ATOM 704 O O . LEU A 1 95 ? -12.101 -11.622 -20.299 1.00 56.44 95 LEU A O 1
ATOM 708 N N . LEU A 1 96 ? -11.464 -13.246 -18.904 1.00 49.47 96 LEU A N 1
ATOM 709 C CA . LEU A 1 96 ? -12.606 -14.123 -19.188 1.00 49.47 96 LEU A CA 1
ATOM 710 C C . LEU A 1 96 ? -13.891 -13.707 -18.458 1.00 49.47 96 LEU A C 1
ATOM 712 O O . LEU A 1 96 ? -14.972 -14.127 -18.860 1.00 49.47 96 LEU A O 1
ATOM 716 N N . ALA A 1 97 ? -13.804 -12.863 -17.425 1.00 46.19 97 ALA A N 1
ATOM 717 C CA . ALA A 1 97 ? -14.972 -12.393 -16.676 1.00 46.19 97 ALA A CA 1
ATOM 718 C C . ALA A 1 97 ? -15.669 -11.174 -17.316 1.00 46.19 97 ALA A C 1
ATOM 720 O O . ALA A 1 97 ? -16.752 -10.796 -16.876 1.00 46.19 97 ALA A O 1
ATOM 721 N N . SER A 1 98 ? -15.070 -10.557 -18.344 1.00 39.66 98 SER A N 1
ATOM 722 C CA . SER A 1 98 ? -15.624 -9.389 -19.050 1.00 39.66 98 SER A CA 1
ATOM 723 C C . SER A 1 98 ? -16.295 -9.722 -20.388 1.00 39.66 98 SER A C 1
ATOM 725 O O . SER A 1 98 ? -16.811 -8.822 -21.049 1.00 39.66 98 SER A O 1
ATOM 727 N N . ARG A 1 99 ? -16.326 -10.999 -20.797 1.00 36.28 99 ARG A N 1
ATOM 728 C CA . ARG A 1 99 ? -17.116 -11.449 -21.949 1.00 36.28 99 ARG A CA 1
ATOM 729 C C . ARG A 1 99 ? -18.500 -11.892 -21.483 1.00 36.28 99 ARG A C 1
ATOM 731 O O . ARG A 1 99 ? -18.656 -12.984 -20.945 1.00 36.28 99 ARG A O 1
ATOM 738 N N . ASP A 1 100 ? -19.504 -11.059 -21.748 1.00 33.84 100 ASP A N 1
ATOM 739 C CA . ASP A 1 100 ? -20.894 -11.511 -21.815 1.00 33.84 100 ASP A CA 1
ATOM 740 C C . ASP A 1 100 ? -20.979 -12.772 -22.698 1.00 33.84 100 ASP A C 1
ATOM 742 O O . ASP A 1 100 ? -20.399 -12.790 -23.793 1.00 33.84 100 ASP A O 1
ATOM 746 N N . PRO A 1 101 ? -21.705 -13.831 -22.292 1.00 37.25 101 PRO A N 1
ATOM 747 C CA . PRO A 1 101 ? -21.908 -15.010 -23.118 1.00 37.25 101 PRO A CA 1
ATOM 748 C C . PRO A 1 101 ? -22.957 -14.693 -24.189 1.00 37.25 101 PRO A C 1
ATOM 750 O O . PRO A 1 101 ? -24.091 -15.160 -24.146 1.00 37.25 101 PRO A O 1
ATOM 753 N N . SER A 1 102 ? -22.594 -13.861 -25.161 1.00 40.75 102 SER A N 1
ATOM 754 C CA . SER A 1 102 ? -23.387 -13.667 -26.371 1.00 40.75 102 SER A CA 1
ATOM 755 C C . SER A 1 102 ? -22.492 -13.356 -27.568 1.00 40.75 102 SER A C 1
ATOM 757 O O . SER A 1 102 ? -22.324 -12.211 -27.956 1.00 40.75 102 SER A O 1
ATOM 759 N N . ALA A 1 103 ? -21.906 -14.401 -28.160 1.00 34.25 103 ALA A N 1
ATOM 760 C CA . ALA A 1 103 ? -21.755 -14.521 -29.614 1.00 34.25 103 ALA A CA 1
ATOM 761 C C . ALA A 1 103 ? -21.076 -15.845 -30.004 1.00 34.25 103 ALA A C 1
ATOM 763 O O . ALA A 1 103 ? -19.896 -16.050 -29.756 1.00 34.25 103 ALA A O 1
ATOM 764 N N . SER A 1 104 ? -21.874 -16.673 -30.683 1.00 37.50 104 SER A N 1
ATOM 765 C CA . SER A 1 104 ? -21.544 -17.492 -31.856 1.00 37.50 104 SER A CA 1
ATOM 766 C C . SER A 1 104 ? -20.401 -18.505 -31.780 1.00 37.50 104 SER A C 1
ATOM 768 O O . SER A 1 104 ? -19.226 -18.168 -31.708 1.00 37.50 104 SER A O 1
ATOM 770 N N . GLY A 1 105 ? -20.775 -19.772 -31.967 1.00 43.25 105 GLY A N 1
ATOM 771 C CA . GLY A 1 105 ? -19.841 -20.854 -32.223 1.00 43.25 105 GLY A CA 1
ATOM 772 C C . GLY A 1 105 ? -19.224 -20.821 -33.620 1.00 43.25 105 GLY A C 1
ATOM 773 O O . GLY A 1 105 ? -19.801 -20.309 -34.577 1.00 43.25 105 GLY A O 1
ATOM 774 N N . ALA A 1 106 ? -18.056 -21.443 -33.704 1.00 35.84 106 ALA A N 1
ATOM 775 C CA . ALA A 1 106 ? -17.529 -22.149 -34.860 1.00 35.84 106 ALA A CA 1
ATOM 776 C C . ALA A 1 106 ? -16.503 -23.146 -34.302 1.00 35.84 106 ALA A C 1
ATOM 778 O O . ALA A 1 106 ? -15.689 -22.789 -33.455 1.00 35.84 106 ALA A O 1
ATOM 779 N N . ALA A 1 107 ? -16.617 -24.413 -34.690 1.00 41.62 107 ALA A N 1
ATOM 780 C CA . ALA A 1 107 ? -15.690 -25.459 -34.285 1.00 41.62 107 ALA A CA 1
ATOM 781 C C . ALA A 1 107 ? -14.359 -25.281 -35.033 1.00 41.62 107 ALA A C 1
ATOM 783 O O . ALA A 1 107 ? -14.349 -25.350 -36.262 1.00 41.62 107 ALA A O 1
ATOM 784 N N . ASP A 1 108 ? -13.261 -25.082 -34.304 1.00 36.91 108 ASP A N 1
ATOM 785 C CA . ASP A 1 108 ? -11.911 -25.131 -34.871 1.00 36.91 108 ASP A CA 1
ATOM 786 C C . ASP A 1 108 ? -11.428 -26.592 -35.011 1.00 36.91 108 ASP A C 1
ATOM 788 O O . ASP A 1 108 ? -11.725 -27.429 -34.149 1.00 36.91 108 ASP A O 1
ATOM 792 N N . PRO A 1 109 ? -10.698 -26.940 -36.090 1.00 41.12 109 PRO A N 1
ATOM 793 C CA . PRO A 1 109 ? -10.183 -28.290 -36.314 1.00 41.12 109 PRO A CA 1
ATOM 794 C C . PRO A 1 109 ? -8.957 -28.597 -35.425 1.00 41.12 109 PRO A C 1
ATOM 796 O O . PRO A 1 109 ? -8.285 -27.681 -34.950 1.00 41.12 109 PRO A O 1
ATOM 799 N N . PRO A 1 110 ? -8.618 -29.884 -35.205 1.00 44.66 110 PRO A N 1
ATOM 800 C CA . PRO A 1 110 ? -7.532 -30.268 -34.305 1.00 44.66 110 PRO A CA 1
ATOM 801 C C . PRO A 1 110 ? -6.156 -29.949 -34.913 1.00 44.66 110 PRO A C 1
ATOM 803 O O . PRO A 1 110 ? -5.780 -30.490 -35.953 1.00 44.66 110 PRO A O 1
ATOM 806 N N . TYR A 1 111 ? -5.390 -29.084 -34.245 1.00 41.81 111 TYR A N 1
ATOM 807 C CA . TYR A 1 111 ? -4.007 -28.754 -34.598 1.00 41.81 111 TYR A CA 1
ATOM 808 C C . TYR A 1 111 ? -3.048 -29.863 -34.120 1.00 41.81 111 TYR A C 1
ATOM 810 O O . TYR A 1 111 ? -2.958 -30.146 -32.927 1.00 41.81 111 TYR A O 1
ATOM 818 N N . LEU A 1 112 ? -2.341 -30.497 -35.063 1.00 46.75 112 LEU A N 1
ATOM 819 C CA . LEU A 1 112 ? -1.231 -31.435 -34.842 1.00 46.75 112 LEU A CA 1
ATOM 820 C C . LEU A 1 112 ? 0.090 -30.670 -35.013 1.00 46.75 112 LEU A C 1
ATOM 822 O O . LEU A 1 112 ? 0.646 -30.597 -36.106 1.00 46.75 112 LEU A O 1
ATOM 826 N N . GLY A 1 113 ? 0.571 -30.071 -33.932 1.00 40.22 113 GLY A N 1
ATOM 827 C CA . GLY A 1 113 ? 1.861 -29.391 -33.854 1.00 40.22 113 GLY A CA 1
ATOM 828 C C . GLY A 1 113 ? 2.146 -29.016 -32.406 1.00 40.22 113 GLY A C 1
ATOM 829 O O . GLY A 1 113 ? 1.205 -28.928 -31.613 1.00 40.22 113 GLY A O 1
ATOM 830 N N . ASP A 1 114 ? 3.425 -28.839 -32.060 1.00 40.59 114 ASP A N 1
ATOM 831 C CA . ASP A 1 114 ? 3.834 -28.420 -30.717 1.00 40.59 114 ASP A CA 1
ATOM 832 C C . ASP A 1 114 ? 2.986 -27.224 -30.261 1.00 40.59 114 ASP A C 1
ATOM 834 O O . ASP A 1 114 ? 2.737 -26.315 -31.068 1.00 40.59 114 ASP A O 1
ATOM 838 N N . PRO A 1 115 ? 2.487 -27.230 -29.009 1.00 39.78 115 PRO A N 1
ATOM 839 C CA . PRO A 1 115 ? 1.624 -26.165 -28.537 1.00 39.78 115 PRO A CA 1
ATOM 840 C C . PRO A 1 115 ? 2.359 -24.832 -28.723 1.00 39.78 115 PRO A C 1
ATOM 842 O O . PRO A 1 115 ? 3.545 -24.745 -28.384 1.00 39.78 115 PRO A O 1
ATOM 845 N N . PRO A 1 116 ? 1.695 -23.797 -29.273 1.00 34.75 116 PRO A N 1
ATOM 846 C CA . PRO A 1 116 ? 2.295 -22.475 -29.360 1.00 34.75 116 PRO A CA 1
ATOM 847 C C . PRO A 1 116 ? 2.802 -22.067 -27.969 1.00 34.75 116 PRO A C 1
ATOM 849 O O . PRO A 1 116 ? 2.205 -22.489 -26.969 1.00 34.75 116 PRO A O 1
ATOM 852 N N . PRO A 1 117 ? 3.894 -21.280 -27.877 1.00 41.03 117 PRO A N 1
ATOM 853 C CA . PRO A 1 117 ? 4.372 -20.774 -26.595 1.00 41.03 117 PRO A CA 1
ATOM 854 C C . PRO A 1 117 ? 3.172 -20.197 -25.850 1.00 41.03 117 PRO A C 1
ATOM 856 O O . PRO A 1 117 ? 2.455 -19.365 -26.410 1.00 41.03 117 PRO A O 1
ATOM 859 N N . GLN A 1 118 ? 2.895 -20.732 -24.654 1.00 39.72 118 GLN A N 1
ATOM 860 C CA . GLN A 1 118 ? 1.710 -20.358 -23.889 1.00 39.72 118 GLN A CA 1
ATOM 861 C C . GLN A 1 118 ? 1.619 -18.828 -23.859 1.00 39.72 118 GLN A C 1
ATOM 863 O O . GLN A 1 118 ? 2.623 -18.188 -23.526 1.00 39.72 118 GLN A O 1
ATOM 868 N N . PRO A 1 119 ? 0.470 -18.233 -24.233 1.00 41.72 119 PRO A N 1
ATOM 869 C CA . PRO A 1 119 ? 0.315 -16.793 -24.142 1.00 41.72 119 PRO A CA 1
ATOM 870 C C . PRO A 1 119 ? 0.642 -16.384 -22.706 1.00 41.72 119 PRO A C 1
ATOM 872 O O . PRO A 1 119 ? 0.216 -17.045 -21.754 1.00 41.72 119 PRO A O 1
ATOM 875 N N . ALA A 1 120 ? 1.470 -15.346 -22.560 1.00 46.81 120 ALA A N 1
ATOM 876 C CA . ALA A 1 120 ? 1.754 -14.733 -21.270 1.00 46.81 120 ALA A CA 1
ATOM 877 C C . ALA A 1 120 ? 0.422 -14.566 -20.532 1.00 46.81 120 ALA A C 1
ATOM 879 O O . ALA A 1 120 ? -0.495 -13.994 -21.106 1.00 46.81 120 ALA A O 1
ATOM 880 N N . ALA A 1 121 ? 0.304 -15.145 -19.332 1.00 55.03 121 ALA A N 1
ATOM 881 C CA . ALA A 1 121 ? -0.962 -15.316 -18.621 1.00 55.03 121 ALA A CA 1
ATOM 882 C C . ALA A 1 121 ? -1.908 -14.114 -18.805 1.00 55.03 121 ALA A C 1
ATOM 884 O O . ALA A 1 121 ? -1.616 -13.024 -18.320 1.00 55.03 121 ALA A O 1
ATOM 885 N N . ASP A 1 122 ? -3.018 -14.314 -19.518 1.00 65.75 122 ASP A N 1
ATOM 886 C CA . ASP A 1 122 ? -3.996 -13.266 -19.807 1.00 65.75 122 ASP A CA 1
ATOM 887 C C . ASP A 1 122 ? -4.592 -12.708 -18.504 1.00 65.75 122 ASP A C 1
ATOM 889 O O . ASP A 1 122 ? -5.052 -13.461 -17.640 1.00 65.75 122 ASP A O 1
ATOM 893 N N . GLY A 1 123 ? -4.603 -11.381 -18.348 1.00 82.50 123 GLY A N 1
ATOM 894 C CA . GLY A 1 123 ? -5.181 -10.719 -17.176 1.00 82.50 123 GLY A CA 1
ATOM 895 C C . GLY A 1 123 ? -4.382 -9.531 -16.653 1.00 82.50 123 GLY A C 1
ATOM 896 O O . GLY A 1 123 ? -3.304 -9.193 -17.148 1.00 82.50 123 GLY A O 1
ATOM 897 N N . ALA A 1 124 ? -4.924 -8.908 -15.613 1.00 87.19 124 ALA A N 1
ATOM 898 C CA . ALA A 1 124 ? -4.279 -7.820 -14.894 1.00 87.19 124 ALA A CA 1
ATOM 899 C C . ALA A 1 124 ? -4.261 -8.082 -13.387 1.00 87.19 124 ALA A C 1
ATOM 901 O O . ALA A 1 124 ? -5.034 -8.879 -12.859 1.00 87.19 124 ALA A O 1
ATOM 902 N N . LEU A 1 125 ? -3.350 -7.416 -12.694 1.00 90.94 125 LEU A N 1
ATOM 903 C CA . LEU A 1 125 ? -3.216 -7.442 -11.249 1.00 90.94 125 LEU A CA 1
ATOM 904 C C . LEU A 1 125 ? -3.462 -6.039 -10.713 1.00 90.94 125 LEU A C 1
ATOM 906 O O . LEU A 1 125 ? -2.940 -5.057 -11.243 1.00 90.94 125 LEU A O 1
ATOM 910 N N . LEU A 1 126 ? -4.264 -5.960 -9.659 1.00 92.44 126 LEU A N 1
ATOM 911 C CA . LEU A 1 126 ? -4.560 -4.721 -8.959 1.00 92.44 126 LEU A CA 1
ATOM 912 C C . LEU A 1 126 ? -3.755 -4.687 -7.668 1.00 92.44 126 LEU A C 1
ATOM 914 O O . LEU A 1 126 ? -3.903 -5.565 -6.813 1.00 92.44 126 LEU A O 1
ATOM 918 N N . CYS A 1 127 ? -2.915 -3.669 -7.532 1.00 93.62 127 CYS A N 1
ATOM 919 C CA . CYS A 1 127 ? -1.981 -3.530 -6.426 1.00 93.62 127 CYS A CA 1
ATOM 920 C C . CYS A 1 127 ? -2.231 -2.231 -5.659 1.00 93.62 127 CYS A C 1
ATOM 922 O O . CYS A 1 127 ? -2.520 -1.203 -6.261 1.00 93.62 127 CYS A O 1
ATOM 924 N N . ALA A 1 128 ? -2.069 -2.250 -4.340 1.00 94.00 128 ALA A N 1
ATOM 925 C CA . ALA A 1 128 ? -2.041 -1.043 -3.515 1.00 94.00 128 ALA A CA 1
ATOM 926 C C . ALA A 1 128 ? -0.598 -0.702 -3.139 1.00 94.00 128 ALA A C 1
ATOM 928 O O . ALA A 1 128 ? 0.113 -1.570 -2.635 1.00 94.00 128 ALA A O 1
ATOM 929 N N . VAL A 1 129 ? -0.164 0.541 -3.348 1.00 92.81 129 VAL A N 1
ATOM 930 C CA . VAL A 1 129 ? 1.114 1.036 -2.809 1.00 92.81 129 VAL A CA 1
ATOM 931 C C . VAL A 1 129 ? 0.905 1.436 -1.349 1.00 92.81 129 VAL A C 1
ATOM 933 O O . VAL A 1 129 ? -0.020 2.177 -1.028 1.00 92.81 129 VAL A O 1
ATOM 936 N N . LEU A 1 130 ? 1.741 0.923 -0.451 1.00 93.88 130 LEU A N 1
ATOM 937 C CA . LEU A 1 130 ? 1.508 1.007 0.993 1.00 93.88 130 LEU A CA 1
ATOM 938 C C . LEU A 1 130 ? 2.400 2.028 1.710 1.00 93.88 130 LEU A C 1
ATOM 940 O O . LEU A 1 130 ? 2.116 2.389 2.846 1.00 93.88 130 LEU A O 1
ATOM 944 N N . ASN A 1 131 ? 3.468 2.511 1.073 1.00 91.06 131 ASN A N 1
ATOM 945 C CA . ASN A 1 131 ? 4.448 3.416 1.684 1.00 91.06 131 ASN A CA 1
ATOM 946 C C . ASN A 1 131 ? 4.335 4.863 1.174 1.00 91.06 131 ASN A C 1
ATOM 948 O O . ASN A 1 131 ? 5.341 5.520 0.914 1.00 91.06 131 ASN A O 1
ATOM 952 N N . ARG A 1 132 ? 3.104 5.354 1.001 1.00 85.56 132 ARG A N 1
ATOM 953 C CA . ARG A 1 132 ? 2.811 6.714 0.516 1.00 85.56 132 ARG A CA 1
ATOM 954 C C . ARG A 1 132 ? 1.847 7.440 1.448 1.00 85.56 132 ARG A C 1
ATOM 956 O O . ARG A 1 132 ? 0.691 7.647 1.075 1.00 85.56 132 ARG A O 1
ATOM 963 N N . PRO A 1 133 ? 2.274 7.784 2.673 1.00 83.62 133 PRO A N 1
ATOM 964 C CA . PRO A 1 133 ? 1.423 8.535 3.583 1.00 83.62 133 PRO A CA 1
ATOM 965 C C . PRO A 1 133 ? 1.184 9.951 3.039 1.00 83.62 133 PRO A C 1
ATOM 967 O O . PRO A 1 133 ? 2.000 10.498 2.298 1.00 83.62 133 PRO A O 1
ATOM 970 N N . THR A 1 134 ? 0.061 10.552 3.421 1.00 80.75 134 THR A N 1
ATOM 971 C CA . THR A 1 134 ? -0.268 11.942 3.073 1.00 80.75 134 THR A CA 1
ATOM 972 C C . THR A 1 134 ? -0.560 12.765 4.319 1.00 80.75 134 THR A C 1
ATOM 974 O O . THR A 1 134 ? -0.627 12.223 5.423 1.00 80.75 134 THR A O 1
ATOM 977 N N . SER A 1 135 ? -0.743 14.077 4.151 1.00 80.12 135 SER A N 1
ATOM 978 C CA . SER A 1 135 ? -1.277 14.934 5.213 1.00 80.12 135 SER A CA 1
ATOM 979 C C . SER A 1 135 ? -2.782 14.741 5.430 1.00 80.12 135 SER A C 1
ATOM 981 O O . SER A 1 135 ? -3.294 15.108 6.485 1.00 80.12 135 SER A O 1
ATOM 983 N N . ALA A 1 136 ? -3.499 14.140 4.471 1.00 82.00 136 ALA A N 1
ATOM 984 C CA . ALA A 1 136 ? -4.915 13.853 4.632 1.00 82.00 136 ALA A CA 1
ATOM 985 C C . ALA A 1 136 ? -5.099 12.815 5.737 1.00 82.00 136 ALA A C 1
ATOM 987 O O . ALA A 1 136 ? -4.455 11.765 5.736 1.00 82.00 136 ALA A O 1
ATOM 988 N N . SER A 1 137 ? -6.004 13.092 6.667 1.00 85.88 137 SER A N 1
ATOM 989 C CA . SER A 1 137 ? -6.247 12.222 7.803 1.00 85.88 137 SER A CA 1
ATOM 990 C C . SER A 1 137 ? -7.731 12.002 8.059 1.00 85.88 137 SER A C 1
ATOM 992 O O . SER A 1 137 ? -8.596 12.767 7.625 1.00 85.88 137 SER A O 1
ATOM 994 N N . VAL A 1 138 ? -8.033 10.897 8.732 1.00 87.19 138 VAL A N 1
ATOM 995 C CA . VAL A 1 138 ? -9.377 10.519 9.148 1.00 87.19 138 VAL A CA 1
ATOM 996 C C . VAL A 1 138 ? -9.413 10.384 10.661 1.00 87.19 138 VAL A C 1
ATOM 998 O O . VAL A 1 138 ? -8.613 9.667 11.262 1.00 87.19 138 VAL A O 1
ATOM 1001 N N . ALA A 1 139 ? -10.361 11.086 11.275 1.00 89.94 139 ALA A N 1
ATOM 1002 C CA . ALA A 1 139 ? -10.635 10.984 12.697 1.00 89.94 139 ALA A CA 1
ATOM 1003 C C . ALA A 1 139 ? -11.688 9.902 12.943 1.00 89.94 139 ALA A C 1
ATOM 1005 O O . ALA A 1 139 ? -12.775 9.914 12.357 1.00 89.94 139 ALA A O 1
ATOM 1006 N N . PHE A 1 140 ? -11.384 8.981 13.847 1.00 89.00 140 PHE A N 1
ATOM 1007 C CA . PHE A 1 140 ? -12.311 7.936 14.247 1.00 89.00 140 PHE A CA 1
ATOM 1008 C C . PHE A 1 140 ? -13.273 8.481 15.300 1.00 89.00 140 PHE A C 1
ATOM 1010 O O . PHE A 1 140 ? -12.876 9.181 16.234 1.00 89.00 140 PHE A O 1
ATOM 1017 N N . ASN A 1 141 ? -14.552 8.123 15.185 1.00 88.62 141 ASN A N 1
ATOM 1018 C CA . ASN A 1 141 ? -15.566 8.497 16.168 1.00 88.62 141 ASN A CA 1
ATOM 1019 C C . ASN A 1 141 ? -15.495 7.592 17.414 1.00 88.62 141 ASN A C 1
ATOM 1021 O O . ASN A 1 141 ? -16.397 6.798 17.678 1.00 88.62 141 ASN A O 1
ATOM 1025 N N . LEU A 1 142 ? -14.385 7.689 18.142 1.00 88.81 142 LEU A N 1
ATOM 1026 C CA . LEU A 1 142 ? -14.072 6.953 19.368 1.00 88.81 142 LEU A CA 1
ATOM 1027 C C . LEU A 1 142 ? -13.648 7.941 20.471 1.00 88.81 142 LEU A C 1
ATOM 1029 O O . LEU A 1 142 ? -13.297 9.087 20.160 1.00 88.81 142 LEU A O 1
ATOM 1033 N N . PRO A 1 143 ? -13.647 7.536 21.757 1.00 85.81 143 PRO A N 1
ATOM 1034 C CA . PRO A 1 143 ? -13.039 8.332 22.820 1.00 85.81 143 PRO A CA 1
ATOM 1035 C C . PRO A 1 143 ? -11.601 8.734 22.459 1.00 85.81 143 PRO A C 1
ATOM 1037 O O . PRO A 1 143 ? -10.835 7.929 21.940 1.00 85.81 143 PRO A O 1
ATOM 1040 N N . GLY A 1 144 ? -11.248 10.003 22.678 1.00 85.19 144 GLY A N 1
ATOM 1041 C CA . GLY A 1 144 ? -9.943 10.553 22.287 1.00 85.19 144 GLY A CA 1
ATOM 1042 C C . GLY A 1 144 ? -9.800 10.910 20.802 1.00 85.19 144 GLY A C 1
ATOM 1043 O O . GLY A 1 144 ? -8.805 11.532 20.452 1.00 85.19 144 GLY A O 1
ATOM 1044 N N . ARG A 1 145 ? -10.792 10.583 19.955 1.00 88.69 145 ARG A N 1
ATOM 1045 C CA . ARG A 1 145 ? -10.816 10.865 18.506 1.00 88.69 145 ARG A CA 1
ATOM 1046 C C . ARG A 1 145 ? -9.476 10.562 17.824 1.00 88.69 145 ARG A C 1
ATOM 1048 O O . ARG A 1 145 ? -8.874 11.475 17.260 1.00 88.69 145 ARG A O 1
ATOM 1055 N N . PRO A 1 146 ? -8.991 9.310 17.900 1.00 90.50 146 PRO A N 1
ATOM 1056 C CA . PRO A 1 146 ? -7.720 8.967 17.292 1.00 90.50 146 PRO A CA 1
ATOM 1057 C C . PRO A 1 146 ? -7.789 9.231 15.789 1.00 90.50 146 PRO A C 1
ATOM 1059 O O . PRO A 1 146 ? -8.819 8.992 15.151 1.00 90.50 146 PRO A O 1
ATOM 1062 N N . THR A 1 147 ? -6.685 9.721 15.247 1.00 90.50 147 THR A N 1
ATOM 1063 C CA . THR A 1 147 ? -6.572 10.130 13.852 1.00 90.50 147 THR A CA 1
ATOM 1064 C C . THR A 1 147 ? -5.542 9.252 13.156 1.00 90.50 147 THR A C 1
ATOM 1066 O O . THR A 1 147 ? -4.525 8.892 13.749 1.00 90.50 147 THR A O 1
ATOM 1069 N N . ARG A 1 148 ? -5.812 8.876 11.906 1.00 90.56 148 ARG A N 1
ATOM 1070 C CA . ARG A 1 148 ? -4.852 8.178 11.040 1.00 90.56 148 ARG A CA 1
ATOM 1071 C C . ARG A 1 148 ? -4.720 8.919 9.724 1.00 90.56 148 ARG A C 1
ATOM 1073 O O . ARG A 1 148 ? -5.718 9.398 9.189 1.00 90.56 148 ARG A O 1
ATOM 1080 N N . ARG A 1 149 ? -3.510 8.984 9.182 1.00 88.62 149 ARG A N 1
ATOM 1081 C CA . ARG A 1 149 ? -3.266 9.488 7.828 1.00 88.62 149 ARG A CA 1
ATOM 1082 C C . ARG A 1 149 ? -3.768 8.484 6.799 1.00 88.62 149 ARG A C 1
ATOM 1084 O O . ARG A 1 149 ? -3.692 7.274 7.002 1.00 88.62 149 ARG A O 1
ATOM 1091 N N . LEU A 1 150 ? -4.265 8.991 5.683 1.00 86.00 150 LEU A N 1
ATOM 1092 C CA . LEU A 1 150 ? -4.706 8.184 4.559 1.00 86.00 150 LEU A CA 1
ATOM 1093 C C . LEU A 1 150 ? -3.556 8.081 3.557 1.00 86.00 150 LEU A C 1
ATOM 1095 O O . LEU A 1 150 ? -3.152 9.101 2.992 1.00 86.00 150 LEU A O 1
ATOM 1099 N N . PRO A 1 151 ? -2.991 6.888 3.328 1.00 86.19 151 PRO A N 1
ATOM 1100 C CA . PRO A 1 151 ? -2.030 6.727 2.260 1.00 86.19 151 PRO A CA 1
ATOM 1101 C C . PRO A 1 151 ? -2.736 6.859 0.908 1.00 86.19 151 PRO A C 1
ATOM 1103 O O . PRO A 1 151 ? -3.875 6.416 0.735 1.00 86.19 151 PRO A O 1
ATOM 1106 N N . ILE A 1 152 ? -2.051 7.432 -0.078 1.00 84.06 152 ILE A N 1
ATOM 1107 C CA . ILE A 1 152 ? -2.465 7.227 -1.468 1.00 84.06 152 ILE A CA 1
ATOM 1108 C C . ILE A 1 152 ? -2.023 5.808 -1.797 1.00 84.06 152 ILE A C 1
ATOM 1110 O O . ILE A 1 152 ? -0.852 5.493 -1.607 1.00 84.06 152 ILE A O 1
ATOM 1114 N N . CYS A 1 153 ? -2.940 4.953 -2.256 1.00 88.69 153 CYS A N 1
ATOM 1115 C CA . CYS A 1 153 ? -2.636 3.560 -2.610 1.00 88.69 153 CYS A CA 1
ATOM 1116 C C . CYS A 1 153 ? -2.685 3.284 -4.116 1.00 88.69 153 CYS A C 1
ATOM 1118 O O . CYS A 1 153 ? -2.179 2.259 -4.575 1.00 88.69 153 CYS A O 1
ATOM 1120 N N . GLY A 1 154 ? -3.229 4.222 -4.889 1.00 84.75 154 GLY A N 1
ATOM 1121 C CA . GLY A 1 154 ? -3.225 4.209 -6.342 1.00 84.75 154 GLY A CA 1
ATOM 1122 C C . GLY A 1 154 ? -4.204 5.219 -6.923 1.00 84.75 154 GLY A C 1
ATOM 1123 O O . GLY A 1 154 ? -4.937 5.886 -6.196 1.00 84.75 154 GLY A O 1
ATOM 1124 N N . ASN A 1 155 ? -4.195 5.345 -8.245 1.00 79.69 155 ASN A N 1
ATOM 1125 C CA . ASN A 1 155 ? -4.999 6.314 -8.992 1.00 79.69 155 ASN A CA 1
ATOM 1126 C C . ASN A 1 155 ? -6.317 5.737 -9.531 1.00 79.69 155 ASN A C 1
ATOM 1128 O O . ASN A 1 155 ? -7.166 6.494 -10.001 1.00 79.69 155 ASN A O 1
ATOM 1132 N N . LEU A 1 156 ? -6.499 4.417 -9.487 1.00 82.50 156 LEU A N 1
ATOM 1133 C CA . LEU A 1 156 ? -7.742 3.760 -9.876 1.00 82.50 156 LEU A CA 1
ATOM 1134 C C . LEU A 1 156 ? -8.588 3.460 -8.638 1.00 82.50 156 LEU A C 1
ATOM 1136 O O . LEU A 1 156 ? -8.037 3.133 -7.586 1.00 82.50 156 LEU A O 1
ATOM 1140 N N . PRO A 1 157 ? -9.925 3.527 -8.731 1.00 85.19 157 PRO A N 1
ATOM 1141 C CA . PRO A 1 157 ? -10.783 3.120 -7.630 1.00 85.19 157 PRO A CA 1
ATOM 1142 C C . PRO A 1 157 ? -10.615 1.625 -7.349 1.00 85.19 157 PRO A C 1
ATOM 1144 O O . PRO A 1 157 ? -10.404 0.823 -8.259 1.00 85.19 157 PRO A O 1
ATOM 1147 N N . LEU A 1 158 ? -10.776 1.228 -6.086 1.00 86.94 158 LEU A N 1
ATOM 1148 C CA . LEU A 1 158 ? -10.785 -0.188 -5.733 1.00 86.94 158 LEU A CA 1
ATOM 1149 C C . LEU A 1 158 ? -11.937 -0.916 -6.467 1.00 86.94 158 LEU A C 1
ATOM 1151 O O . LEU A 1 158 ? -13.054 -0.386 -6.542 1.00 86.94 158 LEU A O 1
ATOM 1155 N N . PRO A 1 159 ? -11.731 -2.147 -6.961 1.00 85.12 159 PRO A N 1
ATOM 1156 C CA . PRO A 1 159 ? -12.746 -2.930 -7.669 1.00 85.12 159 PRO A CA 1
ATOM 1157 C C . PRO A 1 159 ? -13.933 -3.281 -6.760 1.00 85.12 159 PRO A C 1
ATOM 1159 O O . PRO A 1 159 ? -13.810 -3.341 -5.537 1.00 85.12 159 PRO A O 1
ATOM 1162 N N . ARG A 1 160 ? -15.127 -3.479 -7.338 1.00 80.31 160 ARG A N 1
ATOM 1163 C CA . ARG A 1 160 ? -16.365 -3.775 -6.575 1.00 80.31 160 ARG A CA 1
ATOM 1164 C C . ARG A 1 160 ? -16.350 -5.132 -5.868 1.00 80.31 160 ARG A C 1
ATOM 1166 O O . ARG A 1 160 ? -17.086 -5.306 -4.909 1.00 80.31 160 ARG A O 1
ATOM 1173 N N . SER A 1 161 ? -15.533 -6.060 -6.347 1.00 83.19 161 SER A N 1
ATOM 1174 C CA . SER A 1 161 ? -15.337 -7.397 -5.780 1.00 83.19 161 SER A CA 1
ATOM 1175 C C . SER A 1 161 ? -14.616 -7.397 -4.434 1.00 83.19 161 SER A C 1
ATOM 1177 O O . SER A 1 161 ? -14.725 -8.374 -3.700 1.00 83.19 161 SER A O 1
ATOM 1179 N N . LEU A 1 162 ? -13.895 -6.325 -4.090 1.00 83.31 162 LEU A N 1
ATOM 1180 C CA . LEU A 1 162 ? -13.294 -6.186 -2.767 1.00 83.31 162 LEU A CA 1
ATOM 1181 C C . LEU A 1 162 ? -14.330 -5.673 -1.763 1.00 83.31 162 LEU A C 1
ATOM 1183 O O . LEU A 1 162 ? -15.151 -4.809 -2.080 1.00 83.31 162 LEU A O 1
ATOM 1187 N N . SER A 1 163 ? -14.263 -6.194 -0.536 1.00 79.69 163 SER A N 1
ATOM 1188 C CA . SER A 1 163 ? -15.113 -5.771 0.580 1.00 79.69 163 SER A CA 1
ATOM 1189 C C . SER A 1 163 ? -14.744 -4.351 1.012 1.00 79.69 163 SER A C 1
ATOM 1191 O O . SER A 1 163 ? -13.822 -4.160 1.803 1.00 79.69 163 SER A O 1
ATOM 1193 N N . LYS A 1 164 ? -15.470 -3.363 0.488 1.00 81.19 164 LYS A N 1
ATOM 1194 C CA . LYS A 1 164 ? -15.228 -1.935 0.724 1.00 81.19 164 LYS A CA 1
ATOM 1195 C C . LYS A 1 164 ? -16.319 -1.306 1.573 1.00 81.19 164 LYS A C 1
ATOM 1197 O O . LYS A 1 164 ? -17.444 -1.803 1.619 1.00 81.19 164 LYS A O 1
ATOM 1202 N N . ASP A 1 165 ? -15.986 -0.184 2.193 1.00 83.06 165 ASP A N 1
ATOM 1203 C CA . ASP A 1 165 ? -16.968 0.676 2.842 1.00 83.06 165 ASP A CA 1
ATOM 1204 C C . ASP A 1 165 ? -17.760 1.537 1.841 1.00 83.06 165 ASP A C 1
ATOM 1206 O O . ASP A 1 165 ? -17.577 1.464 0.620 1.00 83.06 165 ASP A O 1
ATOM 1210 N N . ALA A 1 166 ? -18.673 2.358 2.365 1.00 80.81 166 ALA A N 1
ATOM 1211 C CA . ALA A 1 166 ? -19.507 3.252 1.563 1.00 80.81 166 ALA A CA 1
ATOM 1212 C C . ALA A 1 166 ? -18.695 4.337 0.828 1.00 80.81 166 ALA A C 1
ATOM 1214 O O . ALA A 1 166 ? -19.161 4.887 -0.169 1.00 80.81 166 ALA A O 1
ATOM 1215 N N . GLN A 1 167 ? -17.485 4.627 1.303 1.00 81.56 167 GLN A N 1
ATOM 1216 C CA . GLN A 1 167 ? -16.523 5.566 0.738 1.00 81.56 167 GLN A CA 1
ATOM 1217 C C . GLN A 1 167 ? -15.584 4.883 -0.271 1.00 81.56 167 GLN A C 1
ATOM 1219 O O . GLN A 1 167 ? -14.727 5.538 -0.864 1.00 81.56 167 GLN A O 1
ATOM 1224 N N . GLY A 1 168 ? -15.757 3.579 -0.508 1.00 84.38 168 GLY A N 1
ATOM 1225 C CA . GLY A 1 168 ? -14.945 2.803 -1.434 1.00 84.38 168 GLY A CA 1
ATOM 1226 C C . GLY A 1 168 ? -13.568 2.429 -0.887 1.00 84.38 168 GLY A C 1
ATOM 1227 O O . GLY A 1 168 ? -12.698 2.102 -1.694 1.00 84.38 168 GLY A O 1
ATOM 1228 N N . GLN A 1 169 ? -13.367 2.462 0.431 1.00 89.69 169 GLN A N 1
ATOM 1229 C CA . GLN A 1 169 ? -12.103 2.142 1.095 1.00 89.69 169 GLN A CA 1
ATOM 1230 C C . GLN A 1 169 ? -12.077 0.691 1.582 1.00 89.69 169 GLN A C 1
ATOM 1232 O O . GLN A 1 169 ? -13.104 0.114 1.950 1.00 89.69 169 GLN A O 1
ATOM 1237 N N . LEU A 1 170 ? -10.884 0.100 1.583 1.00 93.62 170 LEU A N 1
ATOM 1238 C CA . LEU A 1 170 ? -10.620 -1.244 2.092 1.00 93.62 170 LEU A CA 1
ATOM 1239 C C . LEU A 1 170 ? -9.892 -1.159 3.438 1.00 93.62 170 LEU A C 1
ATOM 1241 O O . LEU A 1 170 ? -9.003 -0.330 3.612 1.00 93.62 170 LEU A O 1
ATOM 1245 N N . TRP A 1 171 ? -10.240 -2.050 4.365 1.00 95.31 171 TRP A N 1
ATOM 1246 C CA . TRP A 1 171 ? -9.658 -2.103 5.703 1.00 95.31 171 TRP A CA 1
ATOM 1247 C C . TRP A 1 171 ? -8.740 -3.316 5.839 1.00 95.31 171 TRP A C 1
ATOM 1249 O O . TRP A 1 171 ? -9.198 -4.456 5.718 1.00 95.31 171 TRP A O 1
ATOM 1259 N N . LEU A 1 172 ? -7.457 -3.063 6.098 1.00 96.88 172 LEU A N 1
ATOM 1260 C CA . LEU A 1 172 ? -6.438 -4.089 6.313 1.00 96.88 172 LEU A CA 1
ATOM 1261 C C . LEU A 1 172 ? -5.956 -4.095 7.768 1.00 96.88 172 LEU A C 1
ATOM 1263 O O . LEU A 1 172 ? -5.931 -3.051 8.415 1.00 96.88 172 LEU A O 1
ATOM 1267 N N . HIS A 1 173 ? -5.495 -5.244 8.259 1.00 97.12 173 HIS A N 1
ATOM 1268 C CA . HIS A 1 173 ? -4.696 -5.370 9.487 1.00 97.12 173 HIS A CA 1
ATOM 1269 C C . HIS A 1 173 ? -3.667 -6.501 9.352 1.00 97.12 173 HIS A C 1
ATOM 1271 O O . HIS A 1 173 ? -3.785 -7.366 8.483 1.00 97.12 173 HIS A O 1
ATOM 1277 N N . HIS A 1 174 ? -2.659 -6.509 10.226 1.00 96.06 174 HIS A N 1
ATOM 1278 C CA . HIS A 1 174 ? -1.600 -7.532 10.257 1.00 96.06 174 HIS A CA 1
ATOM 1279 C C . HIS A 1 174 ? -1.657 -8.439 11.505 1.00 96.06 174 HIS A C 1
ATOM 1281 O O . HIS A 1 174 ? -0.758 -9.241 11.747 1.00 96.06 174 HIS A O 1
ATOM 1287 N N . ARG A 1 175 ? -2.699 -8.294 12.333 1.00 95.38 175 ARG A N 1
ATOM 1288 C CA . ARG A 1 175 ? -2.905 -9.051 13.581 1.00 95.38 175 ARG A CA 1
ATOM 1289 C C . ARG A 1 175 ? -3.869 -10.215 13.369 1.00 95.38 175 ARG A C 1
ATOM 1291 O O . ARG A 1 175 ? -5.073 -9.989 13.271 1.00 95.38 175 ARG A O 1
ATOM 1298 N N . ALA A 1 176 ? -3.353 -11.439 13.279 1.00 93.69 176 ALA A N 1
ATOM 1299 C CA . ALA A 1 176 ? -4.146 -12.628 12.955 1.00 93.69 176 ALA A CA 1
ATOM 1300 C C . ALA A 1 176 ? -5.270 -12.909 13.971 1.00 93.69 176 ALA A C 1
ATOM 1302 O O . ALA A 1 176 ? -6.334 -13.408 13.608 1.00 93.69 176 ALA A O 1
ATOM 1303 N N . GLU A 1 177 ? -5.067 -12.547 15.237 1.00 95.19 177 GLU A N 1
ATOM 1304 C CA . GLU A 1 177 ? -6.036 -12.733 16.318 1.00 95.19 177 GLU A CA 1
ATOM 1305 C C . GLU A 1 177 ? -7.311 -11.885 16.170 1.00 95.19 177 GLU A C 1
ATOM 1307 O O . GLU A 1 177 ? -8.316 -12.183 16.814 1.00 95.19 177 GLU A O 1
ATOM 1312 N N . LEU A 1 178 ? -7.299 -10.857 15.311 1.00 95.56 178 LEU A N 1
ATOM 1313 C CA . LEU A 1 178 ? -8.482 -10.042 15.005 1.00 95.56 178 LEU A CA 1
ATOM 1314 C C . LEU A 1 178 ? -9.399 -10.693 13.947 1.00 95.56 178 LEU A C 1
ATOM 1316 O O . LEU A 1 178 ? -10.511 -10.213 13.722 1.00 95.56 178 LEU A O 1
ATOM 1320 N N . GLY A 1 179 ? -8.972 -11.803 13.331 1.00 94.62 179 GLY A N 1
ATOM 1321 C CA . GLY A 1 179 ? -9.746 -12.558 12.341 1.00 94.62 179 GLY A CA 1
ATOM 1322 C C . GLY A 1 179 ? -9.711 -11.953 10.932 1.00 94.62 179 GLY A C 1
ATOM 1323 O O . GLY A 1 179 ? -8.739 -11.323 10.544 1.00 94.62 179 GLY A O 1
ATOM 1324 N N . GLY A 1 180 ? -10.765 -12.175 10.141 1.00 93.56 180 GLY A N 1
ATOM 1325 C CA . GLY A 1 180 ? -10.894 -11.621 8.787 1.00 93.56 180 GLY A CA 1
ATOM 1326 C C . GLY A 1 180 ? -10.458 -12.553 7.653 1.00 93.56 180 GLY A C 1
ATOM 1327 O O . GLY A 1 180 ? -10.180 -13.735 7.848 1.00 93.56 180 GLY A O 1
ATOM 1328 N N . THR A 1 181 ? -10.462 -12.018 6.431 1.00 94.19 181 THR A N 1
ATOM 1329 C CA . THR A 1 181 ? -10.090 -12.764 5.217 1.00 94.19 181 THR A CA 1
ATOM 1330 C C . THR A 1 181 ? -8.606 -12.580 4.941 1.00 94.19 181 THR A C 1
ATOM 1332 O O . THR A 1 181 ? -8.173 -11.460 4.681 1.00 94.19 181 THR A O 1
ATOM 1335 N N . ALA A 1 182 ? -7.827 -13.659 4.976 1.00 93.62 182 ALA A N 1
ATOM 1336 C CA . ALA A 1 182 ? -6.395 -13.598 4.694 1.00 93.62 182 ALA A CA 1
ATOM 1337 C C . ALA A 1 182 ? -6.113 -13.151 3.245 1.00 93.62 182 ALA A C 1
ATOM 1339 O O . ALA A 1 182 ? -6.731 -13.642 2.298 1.00 93.62 182 ALA A O 1
ATOM 1340 N N . LEU A 1 183 ? -5.146 -12.249 3.074 1.00 91.56 183 LEU A N 1
ATOM 1341 C CA . LEU A 1 183 ? -4.617 -11.814 1.781 1.00 91.56 183 LEU A CA 1
ATOM 1342 C C . LEU A 1 183 ? -3.376 -12.629 1.426 1.00 91.56 183 LEU A C 1
ATOM 1344 O O . LEU A 1 183 ? -2.241 -12.201 1.648 1.00 91.56 183 LEU A O 1
ATOM 1348 N N . GLY A 1 184 ? -3.617 -13.818 0.872 1.00 88.56 184 GLY A N 1
ATOM 1349 C CA . GLY A 1 184 ? -2.571 -14.733 0.420 1.00 88.56 184 GLY A CA 1
ATOM 1350 C C . GLY A 1 184 ? -1.524 -15.009 1.500 1.00 88.56 184 GLY A C 1
ATOM 1351 O O . GLY A 1 184 ? -1.862 -15.285 2.649 1.00 88.56 184 GLY A O 1
ATOM 1352 N N . SER A 1 185 ? -0.245 -14.935 1.128 1.00 87.50 185 SER A N 1
ATOM 1353 C CA . SER A 1 185 ? 0.884 -15.249 2.013 1.00 87.50 185 SER A CA 1
ATOM 1354 C C . SER A 1 185 ? 1.535 -14.029 2.675 1.00 87.50 185 SER A C 1
ATOM 1356 O O . SER A 1 185 ? 2.548 -14.191 3.351 1.00 87.50 185 SER A O 1
ATOM 1358 N N . ALA A 1 186 ? 0.997 -12.816 2.498 1.00 90.38 186 ALA A N 1
ATOM 1359 C CA . ALA A 1 186 ? 1.571 -11.608 3.099 1.00 90.38 186 ALA A CA 1
ATOM 1360 C C . ALA A 1 186 ? 1.429 -11.564 4.628 1.00 90.38 186 ALA A C 1
ATOM 1362 O O . ALA A 1 186 ? 2.093 -10.757 5.262 1.00 90.38 186 ALA A O 1
ATOM 1363 N N . GLY A 1 187 ? 0.567 -12.385 5.238 1.00 92.94 187 GLY A N 1
ATOM 1364 C CA . GLY A 1 187 ? 0.246 -12.262 6.667 1.00 92.94 187 GLY A CA 1
ATOM 1365 C C . GLY A 1 187 ? -0.637 -11.047 6.982 1.00 92.94 187 GLY A C 1
ATOM 1366 O O . GLY A 1 187 ? -0.643 -10.556 8.107 1.00 92.94 187 GLY A O 1
ATOM 1367 N N . LEU A 1 188 ? -1.364 -10.554 5.977 1.00 96.25 188 LEU A N 1
ATOM 1368 C CA . LEU A 1 188 ? -2.327 -9.463 6.091 1.00 96.25 188 LEU A CA 1
ATOM 1369 C C . LEU A 1 188 ? -3.750 -10.000 5.962 1.00 96.25 188 LEU A C 1
ATOM 1371 O O . LEU A 1 188 ? -3.988 -11.025 5.321 1.00 96.25 188 LEU A O 1
ATOM 1375 N N . PHE A 1 189 ? -4.698 -9.281 6.545 1.00 96.25 189 PHE A N 1
ATOM 1376 C CA . PHE A 1 189 ? -6.095 -9.683 6.625 1.00 96.25 189 PHE A CA 1
ATOM 1377 C C . PHE A 1 189 ? -7.006 -8.508 6.274 1.00 96.25 189 PHE A C 1
ATOM 1379 O O . PHE A 1 189 ? -6.717 -7.362 6.621 1.00 96.25 189 PHE A O 1
ATOM 1386 N N . MET A 1 190 ? -8.108 -8.801 5.586 1.00 95.12 190 MET A N 1
ATOM 1387 C CA . MET A 1 190 ? -9.175 -7.852 5.272 1.00 95.12 190 MET A CA 1
ATOM 1388 C C . MET A 1 190 ? -10.355 -8.028 6.217 1.00 95.12 190 MET A C 1
ATOM 1390 O O . MET A 1 190 ? -10.793 -9.157 6.473 1.00 95.12 190 MET A O 1
ATOM 1394 N N . LEU A 1 191 ? -10.952 -6.910 6.622 1.00 94.88 191 LEU A N 1
ATOM 1395 C CA . LEU A 1 191 ? -12.209 -6.896 7.363 1.00 94.88 191 LEU A CA 1
ATOM 1396 C C . LEU A 1 191 ? -13.244 -5.987 6.689 1.00 94.88 191 LEU A C 1
ATOM 1398 O O . LEU A 1 191 ? -12.895 -4.924 6.177 1.00 94.88 191 LEU A O 1
ATOM 1402 N N . PRO A 1 192 ? -14.537 -6.356 6.707 1.00 92.62 192 PRO A N 1
ATOM 1403 C CA . PRO A 1 192 ? -15.593 -5.418 6.362 1.00 92.62 192 PRO A CA 1
ATOM 1404 C C . PRO A 1 192 ? -15.703 -4.334 7.441 1.00 92.62 192 PRO A C 1
ATOM 1406 O O . PRO A 1 192 ? -15.479 -4.589 8.626 1.00 92.62 192 PRO A O 1
ATOM 1409 N N . THR A 1 193 ? -16.150 -3.141 7.055 1.00 91.19 193 THR A N 1
ATOM 1410 C CA . THR A 1 193 ? -16.308 -1.974 7.947 1.00 91.19 193 THR A CA 1
ATOM 1411 C C . THR A 1 193 ? -17.121 -2.283 9.198 1.00 91.19 193 THR A C 1
ATOM 1413 O O . THR A 1 193 ? -16.809 -1.799 10.280 1.00 91.19 193 THR A O 1
ATOM 1416 N N . VAL A 1 194 ? -18.153 -3.122 9.066 1.00 91.88 194 VAL A N 1
ATOM 1417 C CA . VAL A 1 194 ? -19.008 -3.536 10.187 1.00 91.88 194 VAL A CA 1
ATOM 1418 C C . VAL A 1 194 ? -18.210 -4.313 11.238 1.00 91.88 194 VAL A C 1
ATOM 1420 O O . VAL A 1 194 ? -18.398 -4.091 12.431 1.00 91.88 194 VAL A O 1
ATOM 1423 N N . ALA A 1 195 ? -17.289 -5.183 10.812 1.00 94.75 195 ALA A N 1
ATOM 1424 C CA . ALA A 1 195 ? -16.432 -5.933 11.725 1.00 94.75 195 ALA A CA 1
ATOM 1425 C C . ALA A 1 195 ? -15.381 -5.027 12.381 1.00 94.75 195 ALA A C 1
ATOM 1427 O O . ALA A 1 195 ? -15.173 -5.122 13.587 1.00 94.75 195 ALA A O 1
ATOM 1428 N N . VAL A 1 196 ? -14.786 -4.097 11.624 1.00 94.75 196 VAL A N 1
ATOM 1429 C CA . VAL A 1 196 ? -13.864 -3.088 12.177 1.00 94.75 196 VAL A CA 1
ATOM 1430 C C . VAL A 1 196 ? -14.561 -2.250 13.251 1.00 94.75 196 VAL A C 1
ATOM 1432 O O . VAL A 1 196 ? -14.051 -2.113 14.360 1.00 94.75 196 VAL A O 1
ATOM 1435 N N . ALA A 1 197 ? -15.761 -1.742 12.961 1.00 93.06 197 ALA A N 1
ATOM 1436 C CA . ALA A 1 197 ? -16.540 -0.955 13.912 1.00 93.06 197 ALA A CA 1
ATOM 1437 C C . ALA A 1 197 ? -16.883 -1.748 15.184 1.00 93.06 197 ALA A C 1
ATOM 1439 O O . ALA A 1 197 ? -16.824 -1.191 16.280 1.00 93.06 197 ALA A O 1
ATOM 1440 N N . ALA A 1 198 ? -17.206 -3.040 15.055 1.00 94.88 198 ALA A N 1
ATOM 1441 C CA . ALA A 1 198 ? -17.439 -3.914 16.202 1.00 94.88 198 ALA A CA 1
ATOM 1442 C C . ALA A 1 198 ? -16.171 -4.087 17.053 1.00 94.88 198 ALA A C 1
ATOM 1444 O O . ALA A 1 198 ? -16.227 -3.878 18.262 1.00 94.88 198 ALA A O 1
ATOM 1445 N N . LEU A 1 199 ? -15.020 -4.374 16.434 1.00 96.69 199 LEU A N 1
ATOM 1446 C CA . LEU A 1 199 ? -13.742 -4.535 17.140 1.00 96.69 199 LEU A CA 1
ATOM 1447 C C . LEU A 1 199 ? -13.315 -3.267 17.889 1.00 96.69 199 LEU A C 1
ATOM 1449 O O . LEU A 1 199 ? -12.848 -3.359 19.023 1.00 96.69 199 LEU A O 1
ATOM 1453 N N . LEU A 1 200 ? -13.502 -2.097 17.272 1.00 94.62 200 LEU A N 1
ATOM 1454 C CA . LEU A 1 200 ? -13.204 -0.804 17.890 1.00 94.62 200 LEU A CA 1
ATOM 1455 C C . LEU A 1 200 ? -14.157 -0.495 19.052 1.00 94.62 200 LEU A C 1
ATOM 1457 O O . LEU A 1 200 ? -13.724 -0.019 20.097 1.00 94.62 200 LEU A O 1
ATOM 1461 N N . LYS A 1 201 ? -15.456 -0.775 18.890 1.00 93.06 201 LYS A N 1
ATOM 1462 C CA . LYS A 1 201 ? -16.470 -0.537 19.929 1.00 93.06 201 LYS A CA 1
ATOM 1463 C C . LYS A 1 201 ? -16.315 -1.475 21.127 1.00 93.06 201 LYS A C 1
ATOM 1465 O O . LYS A 1 201 ? -16.604 -1.077 22.249 1.00 93.06 201 LYS A O 1
ATOM 1470 N N . GLU A 1 202 ? -15.904 -2.714 20.880 1.00 94.38 202 GLU A N 1
ATOM 1471 C CA . GLU A 1 202 ? -15.648 -3.727 21.908 1.00 94.38 202 GLU A CA 1
ATOM 1472 C C . GLU A 1 202 ? -14.246 -3.608 22.528 1.00 94.38 202 GLU A C 1
ATOM 1474 O O . GLU A 1 202 ? -13.869 -4.467 23.320 1.00 94.38 202 GLU A O 1
ATOM 1479 N N . GLU A 1 203 ? -13.469 -2.583 22.153 1.00 93.06 203 GLU A N 1
ATOM 1480 C CA . GLU A 1 203 ? -12.101 -2.331 22.637 1.00 93.06 203 GLU A CA 1
ATOM 1481 C C . GLU A 1 203 ? -11.138 -3.517 22.422 1.00 93.06 203 GLU A C 1
ATOM 1483 O O . GLU A 1 203 ? -10.120 -3.660 23.097 1.00 93.06 203 GLU A O 1
ATOM 1488 N N . LYS A 1 204 ? -11.432 -4.375 21.436 1.00 95.38 204 LYS A N 1
ATOM 1489 C CA . LYS A 1 204 ? -10.570 -5.500 21.031 1.00 95.38 204 LYS A CA 1
ATOM 1490 C C . LYS A 1 204 ? -9.439 -5.062 20.103 1.00 95.38 204 LYS A C 1
ATOM 1492 O O . LYS A 1 204 ? -8.438 -5.766 19.972 1.00 95.38 204 LYS A O 1
ATOM 1497 N N . ALA A 1 205 ? -9.614 -3.917 19.452 1.00 95.88 205 ALA A N 1
ATOM 1498 C CA . ALA A 1 205 ? -8.632 -3.277 18.596 1.00 95.88 205 ALA A CA 1
ATOM 1499 C C . ALA A 1 205 ? -8.687 -1.757 18.778 1.00 95.88 205 ALA A C 1
ATOM 1501 O O . ALA A 1 205 ? -9.674 -1.191 19.250 1.00 95.88 205 ALA A O 1
ATOM 1502 N N . THR A 1 206 ? -7.622 -1.098 18.355 1.00 94.38 206 THR A N 1
ATOM 1503 C CA . THR A 1 206 ? -7.474 0.353 18.312 1.00 94.38 206 THR A CA 1
ATOM 1504 C C . THR A 1 206 ? -7.465 0.832 16.864 1.00 94.38 206 THR A C 1
ATOM 1506 O O . THR A 1 206 ? -7.252 0.053 15.935 1.00 94.38 206 THR A O 1
ATOM 1509 N N . ALA A 1 207 ? -7.650 2.137 16.645 1.00 92.81 207 ALA A N 1
ATOM 1510 C CA . ALA A 1 207 ? -7.512 2.713 15.307 1.00 92.81 207 ALA A CA 1
ATOM 1511 C C . ALA A 1 207 ? -6.122 2.447 14.702 1.00 92.81 207 ALA A C 1
ATOM 1513 O O . ALA A 1 207 ? -6.023 2.341 13.483 1.00 92.81 207 ALA A O 1
ATOM 1514 N N . ALA A 1 208 ? -5.088 2.299 15.547 1.00 93.56 208 ALA A N 1
ATOM 1515 C CA . ALA A 1 208 ? -3.708 2.003 15.168 1.00 93.56 208 ALA A CA 1
ATOM 1516 C C . ALA A 1 208 ? -3.542 0.627 14.502 1.00 93.56 208 ALA A C 1
ATOM 1518 O O . ALA A 1 208 ? -2.601 0.446 13.741 1.00 93.56 208 ALA A O 1
ATOM 1519 N N . ASP A 1 209 ? -4.459 -0.319 14.732 1.00 95.56 209 ASP A N 1
ATOM 1520 C CA . ASP A 1 209 ? -4.381 -1.683 14.192 1.00 95.56 209 ASP A CA 1
ATOM 1521 C C . ASP A 1 209 ? -4.818 -1.785 12.720 1.00 95.56 209 ASP A C 1
ATOM 1523 O O . ASP A 1 209 ? -4.555 -2.792 12.057 1.00 95.56 209 ASP A O 1
ATOM 1527 N N . PHE A 1 210 ? -5.467 -0.748 12.179 1.00 95.50 210 PHE A N 1
ATOM 1528 C CA . PHE A 1 210 ? -6.069 -0.782 10.845 1.00 95.50 210 PHE A CA 1
ATOM 1529 C C . PHE A 1 210 ? -5.374 0.157 9.859 1.00 95.50 210 PHE A C 1
ATOM 1531 O O . PHE A 1 210 ? -5.088 1.304 10.188 1.00 95.50 210 PHE A O 1
ATOM 1538 N N . LEU A 1 211 ? -5.159 -0.317 8.633 1.00 95.50 211 LEU A N 1
ATOM 1539 C CA . LEU A 1 211 ? -4.732 0.491 7.494 1.00 95.50 211 LEU A CA 1
ATOM 1540 C C . LEU A 1 211 ? -5.914 0.673 6.547 1.00 95.50 211 LEU A C 1
ATOM 1542 O O . LEU A 1 211 ? -6.571 -0.300 6.167 1.00 95.50 211 LEU A O 1
ATOM 1546 N N . ILE A 1 212 ? -6.159 1.919 6.158 1.00 94.00 212 ILE A N 1
ATOM 1547 C CA . ILE A 1 212 ? -7.215 2.280 5.217 1.00 94.00 212 ILE A CA 1
ATOM 1548 C C . ILE A 1 212 ? -6.584 2.419 3.839 1.00 94.00 212 ILE A C 1
ATOM 1550 O O . ILE A 1 212 ? -5.724 3.268 3.621 1.00 94.00 212 ILE A O 1
ATOM 1554 N N . VAL A 1 213 ? -7.018 1.577 2.910 1.00 92.94 213 VAL A N 1
ATOM 1555 C CA . VAL A 1 213 ? -6.530 1.565 1.533 1.00 92.94 213 VAL A CA 1
ATOM 1556 C C . VAL A 1 213 ? -7.551 2.256 0.640 1.00 92.94 213 VAL A C 1
ATOM 1558 O O . VAL A 1 213 ? -8.704 1.828 0.545 1.00 92.94 213 VAL A O 1
ATOM 1561 N N . GLY A 1 214 ? -7.107 3.325 -0.021 1.00 88.31 214 GLY A N 1
ATOM 1562 C CA . GLY A 1 214 ? -7.875 4.090 -0.997 1.00 88.31 214 GLY A CA 1
ATOM 1563 C C . GLY A 1 214 ? -7.215 4.036 -2.372 1.00 88.31 214 GLY A C 1
ATOM 1564 O O . GLY A 1 214 ? -6.223 4.717 -2.619 1.00 88.31 214 GLY A O 1
ATOM 1565 N N . GLY A 1 215 ? -7.788 3.230 -3.264 1.00 89.06 215 GLY A N 1
ATOM 1566 C CA . GLY A 1 215 ? -7.341 3.097 -4.650 1.00 89.06 215 GLY A CA 1
ATOM 1567 C C . GLY A 1 215 ? -6.251 2.047 -4.887 1.00 89.06 215 GLY A C 1
ATOM 1568 O O . GLY A 1 215 ? -5.698 1.468 -3.953 1.00 89.06 215 GLY A O 1
ATOM 1569 N N . VAL A 1 216 ? -5.997 1.771 -6.166 1.00 90.44 216 VAL A N 1
ATOM 1570 C CA . VAL A 1 216 ? -5.045 0.767 -6.665 1.00 90.44 216 VAL A CA 1
ATOM 1571 C C . VAL A 1 216 ? -4.346 1.250 -7.930 1.00 90.44 216 VAL A C 1
ATOM 1573 O O . VAL A 1 216 ? -4.821 2.151 -8.622 1.00 90.44 216 VAL A O 1
ATOM 1576 N N . VAL A 1 217 ? -3.210 0.639 -8.231 1.00 87.69 217 VAL A N 1
ATOM 1577 C CA . VAL A 1 217 ? -2.566 0.658 -9.543 1.00 87.69 217 VAL A CA 1
ATOM 1578 C C . VAL A 1 217 ? -2.833 -0.674 -10.241 1.00 87.69 217 VAL A C 1
ATOM 1580 O O . VAL A 1 217 ? -2.995 -1.705 -9.585 1.00 87.69 217 VAL A O 1
ATOM 1583 N N . ARG A 1 218 ? -2.905 -0.658 -11.570 1.00 87.56 218 ARG A N 1
ATOM 1584 C CA . ARG A 1 218 ? -3.167 -1.846 -12.387 1.00 87.56 218 ARG A CA 1
ATOM 1585 C C . ARG A 1 218 ? -1.929 -2.174 -13.207 1.00 87.56 218 ARG A C 1
ATOM 1587 O O . ARG A 1 218 ? -1.448 -1.300 -13.914 1.00 87.56 218 ARG A O 1
ATOM 1594 N N . PHE A 1 219 ? -1.498 -3.429 -13.160 1.00 86.00 219 PHE A N 1
ATOM 1595 C CA . PHE A 1 219 ? -0.451 -3.966 -14.028 1.00 86.00 219 PHE A CA 1
ATOM 1596 C C . PHE A 1 219 ? -1.019 -5.065 -14.903 1.00 86.00 219 PHE A C 1
ATOM 1598 O O . PHE A 1 219 ? -1.741 -5.937 -14.413 1.00 86.00 219 PHE A O 1
ATOM 1605 N N . GLU A 1 220 ? -0.667 -5.076 -16.180 1.00 85.12 220 GLU A N 1
ATOM 1606 C CA . GLU A 1 220 ? -0.915 -6.268 -16.986 1.00 85.12 220 GLU A CA 1
ATOM 1607 C C . GLU A 1 220 ? 0.035 -7.383 -16.548 1.00 85.12 220 GLU A C 1
ATOM 1609 O O . GLU A 1 220 ? 1.181 -7.136 -16.168 1.00 85.12 220 GLU A O 1
ATOM 1614 N N . ARG A 1 221 ? -0.418 -8.640 -16.579 1.00 84.69 221 ARG A N 1
ATOM 1615 C CA . ARG A 1 221 ? 0.429 -9.762 -16.143 1.00 84.69 221 ARG A CA 1
ATOM 1616 C C . ARG A 1 221 ? 1.709 -9.875 -16.971 1.00 84.69 221 ARG A C 1
ATOM 1618 O O . ARG A 1 221 ? 2.770 -10.127 -16.406 1.00 84.69 221 ARG A O 1
ATOM 1625 N N . ALA A 1 222 ? 1.617 -9.660 -18.283 1.00 78.75 222 ALA A N 1
ATOM 1626 C CA . ALA A 1 222 ? 2.768 -9.673 -19.183 1.00 78.75 222 ALA A CA 1
ATOM 1627 C C . ALA A 1 222 ? 3.754 -8.532 -18.880 1.00 78.75 222 ALA A C 1
ATOM 1629 O O . ALA A 1 222 ? 4.966 -8.744 -18.864 1.00 78.75 222 ALA A O 1
ATOM 1630 N N . GLU A 1 223 ? 3.232 -7.340 -18.590 1.00 78.31 223 GLU A N 1
ATOM 1631 C CA . GLU A 1 223 ? 4.023 -6.181 -18.179 1.00 78.31 223 GLU A CA 1
ATOM 1632 C C . GLU A 1 223 ? 4.756 -6.457 -16.864 1.00 78.31 223 GLU A C 1
ATOM 1634 O O . GLU A 1 223 ? 5.985 -6.376 -16.824 1.00 78.31 223 GLU A O 1
ATOM 1639 N N . LEU A 1 224 ? 4.034 -6.878 -15.819 1.00 82.56 224 LEU A N 1
ATOM 1640 C CA . LEU A 1 224 ? 4.628 -7.179 -14.517 1.00 82.56 224 LEU A CA 1
ATOM 1641 C C . LEU A 1 224 ? 5.677 -8.293 -14.615 1.00 82.56 224 LEU A C 1
ATOM 1643 O O . LEU A 1 224 ? 6.742 -8.197 -14.008 1.00 82.56 224 LEU A O 1
ATOM 1647 N N . ALA A 1 225 ? 5.407 -9.337 -15.402 1.00 82.62 225 ALA A N 1
ATOM 1648 C CA . ALA A 1 225 ? 6.376 -10.395 -15.673 1.00 82.62 225 ALA A CA 1
ATOM 1649 C C . ALA A 1 225 ? 7.656 -9.839 -16.319 1.00 82.62 225 ALA A C 1
ATOM 1651 O O . ALA A 1 225 ? 8.758 -10.218 -15.918 1.00 82.62 225 ALA A O 1
ATOM 1652 N N . GLY A 1 226 ? 7.520 -8.904 -17.265 1.00 74.38 226 GLY A N 1
ATOM 1653 C CA . GLY A 1 226 ? 8.644 -8.189 -17.866 1.00 74.38 226 GLY A CA 1
ATOM 1654 C C . GLY A 1 226 ? 9.429 -7.347 -16.856 1.00 74.38 226 GLY A C 1
ATOM 1655 O 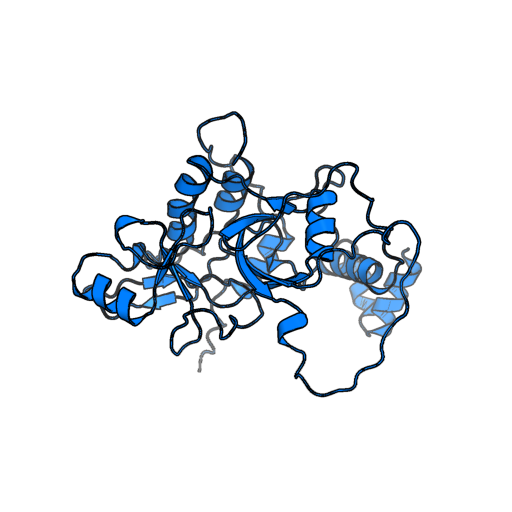O . GLY A 1 226 ? 10.657 -7.366 -16.881 1.00 74.38 226 GLY A O 1
ATOM 1656 N N . MET A 1 227 ? 8.746 -6.655 -15.941 1.00 78.69 227 MET A N 1
ATOM 1657 C CA . MET A 1 227 ? 9.382 -5.851 -14.885 1.00 78.69 227 MET A CA 1
ATOM 1658 C C . MET A 1 227 ? 10.146 -6.722 -13.879 1.00 78.69 227 MET A C 1
ATOM 1660 O O . MET A 1 227 ? 11.265 -6.388 -13.490 1.00 78.69 227 MET A O 1
ATOM 1664 N N . LEU A 1 228 ? 9.575 -7.865 -13.486 1.00 82.81 228 LEU A N 1
ATOM 1665 C CA . LEU A 1 228 ? 10.236 -8.850 -12.623 1.00 82.81 228 LEU A CA 1
ATOM 1666 C C . LEU A 1 228 ? 11.473 -9.448 -13.304 1.00 82.81 228 LEU A C 1
ATOM 1668 O O . LEU A 1 228 ? 12.532 -9.542 -12.689 1.00 82.81 228 LEU A O 1
ATOM 1672 N N . ALA A 1 229 ? 11.355 -9.815 -14.583 1.00 78.19 229 ALA A N 1
ATOM 1673 C CA . ALA A 1 229 ? 12.459 -10.351 -15.380 1.00 78.19 229 ALA A CA 1
ATOM 1674 C C . ALA A 1 229 ? 13.597 -9.336 -15.573 1.00 78.19 229 ALA A C 1
ATOM 1676 O O . ALA A 1 229 ? 14.769 -9.703 -15.529 1.00 78.19 229 ALA A O 1
ATOM 1677 N N . ALA A 1 230 ? 13.256 -8.057 -15.751 1.00 72.19 230 ALA A N 1
ATOM 1678 C CA . ALA A 1 230 ? 14.216 -6.961 -15.859 1.00 72.19 230 ALA A CA 1
ATOM 1679 C C . ALA A 1 230 ? 14.818 -6.542 -14.503 1.00 72.19 230 ALA A C 1
ATOM 1681 O O . ALA A 1 230 ? 15.713 -5.698 -14.459 1.00 72.19 230 ALA A O 1
ATOM 1682 N N . GLY A 1 231 ? 14.332 -7.112 -13.395 1.00 74.88 231 GLY A N 1
ATOM 1683 C CA . GLY A 1 231 ? 14.750 -6.748 -12.047 1.00 74.88 231 GLY A CA 1
ATOM 1684 C C . GLY A 1 231 ? 14.294 -5.356 -11.612 1.00 74.88 231 GLY A C 1
ATOM 1685 O O . GLY A 1 231 ? 14.836 -4.858 -10.632 1.00 74.88 231 GLY A O 1
ATOM 1686 N N . GLU A 1 232 ? 13.327 -4.745 -12.310 1.00 77.00 232 GLU A N 1
ATOM 1687 C CA . GLU A 1 232 ? 12.672 -3.460 -11.984 1.00 77.00 232 GLU A CA 1
ATOM 1688 C C . GLU A 1 232 ? 11.677 -3.607 -10.823 1.00 77.00 232 GLU A C 1
ATOM 1690 O O . GLU A 1 232 ? 11.362 -2.652 -10.112 1.00 77.00 232 GLU A O 1
ATOM 1695 N N . MET A 1 233 ? 11.178 -4.825 -10.624 1.00 84.88 233 MET A N 1
ATOM 1696 C CA . MET A 1 233 ? 10.395 -5.217 -9.464 1.00 84.88 233 MET A CA 1
ATOM 1697 C C . MET A 1 233 ? 10.921 -6.525 -8.893 1.00 84.88 233 MET A C 1
ATOM 1699 O O . MET A 1 233 ? 11.511 -7.345 -9.596 1.00 84.88 233 MET A O 1
ATOM 1703 N N . ARG A 1 234 ? 10.660 -6.743 -7.608 1.00 88.56 234 ARG A N 1
ATOM 1704 C CA . ARG A 1 234 ? 10.962 -7.996 -6.920 1.00 88.56 234 ARG A CA 1
ATOM 1705 C C . ARG A 1 234 ? 9.784 -8.413 -6.052 1.00 88.56 234 ARG A C 1
ATOM 1707 O O . ARG A 1 234 ? 9.280 -7.604 -5.280 1.00 88.56 234 ARG A O 1
ATOM 1714 N N . ALA A 1 235 ? 9.385 -9.680 -6.126 1.00 91.50 235 ALA A N 1
ATOM 1715 C CA . ALA A 1 235 ? 8.471 -10.261 -5.149 1.00 91.50 235 ALA A CA 1
ATOM 1716 C C . ALA A 1 235 ? 9.209 -10.505 -3.826 1.00 91.50 235 ALA A C 1
ATOM 1718 O O . ALA A 1 235 ? 10.278 -11.120 -3.812 1.00 91.50 235 ALA A O 1
ATOM 1719 N N . LEU A 1 236 ? 8.661 -10.003 -2.723 1.00 91.81 236 LEU A N 1
ATOM 1720 C CA . LEU A 1 236 ? 9.214 -10.235 -1.394 1.00 91.81 236 LEU A CA 1
ATOM 1721 C C . LEU A 1 236 ? 8.797 -11.627 -0.907 1.00 91.81 236 LEU A C 1
ATOM 1723 O O . LEU A 1 236 ? 7.618 -11.979 -1.018 1.00 91.81 236 LEU A O 1
ATOM 1727 N N . PRO A 1 237 ? 9.733 -12.427 -0.368 1.00 90.31 237 PRO A N 1
ATOM 1728 C CA . PRO A 1 237 ? 9.396 -13.748 0.132 1.00 90.31 237 PRO A CA 1
ATOM 1729 C C . PRO A 1 237 ? 8.492 -13.634 1.370 1.00 90.31 237 PRO A C 1
ATOM 1731 O O . PRO A 1 237 ? 8.725 -12.768 2.220 1.00 90.31 237 PRO A O 1
ATOM 1734 N N . PRO A 1 238 ? 7.475 -14.503 1.507 1.00 89.62 238 PRO A N 1
ATOM 1735 C CA . PRO A 1 238 ? 6.715 -14.591 2.744 1.00 89.62 238 PRO A CA 1
ATOM 1736 C C . PRO A 1 238 ? 7.614 -15.094 3.880 1.00 89.62 238 PRO A C 1
ATOM 1738 O O . PRO A 1 238 ? 8.520 -15.898 3.658 1.00 89.62 238 PRO A O 1
ATOM 1741 N N . GLY A 1 239 ? 7.354 -14.641 5.105 1.00 88.88 239 GLY A N 1
ATOM 1742 C CA . GLY A 1 239 ? 8.104 -15.070 6.283 1.00 88.88 239 GLY A CA 1
ATOM 1743 C C . GLY A 1 239 ? 8.235 -13.981 7.339 1.00 88.88 239 GLY A C 1
ATOM 1744 O O . GLY A 1 239 ? 7.637 -12.912 7.234 1.00 88.88 239 GLY A O 1
ATOM 1745 N N . GLU A 1 240 ? 9.046 -14.260 8.359 1.00 88.81 240 GLU A N 1
ATOM 1746 C CA . GLU A 1 240 ? 9.188 -13.409 9.546 1.00 88.81 240 GLU A CA 1
ATOM 1747 C C . GLU A 1 240 ? 9.632 -11.981 9.216 1.00 88.81 240 GLU A C 1
ATOM 1749 O O . GLU A 1 240 ? 9.080 -11.033 9.766 1.00 88.81 240 GLU A O 1
ATOM 1754 N N . GLN A 1 241 ? 10.567 -11.807 8.276 1.00 89.62 241 GLN A N 1
ATOM 1755 C CA . GLN A 1 241 ? 11.041 -10.481 7.865 1.00 89.62 241 GLN A CA 1
ATOM 1756 C C . GLN A 1 241 ? 9.930 -9.635 7.232 1.00 89.62 241 GLN A C 1
ATOM 1758 O O . GLN A 1 241 ? 9.827 -8.446 7.525 1.00 89.62 241 GLN A O 1
ATOM 1763 N N . LEU A 1 242 ? 9.089 -10.237 6.383 1.00 91.75 242 LEU A N 1
ATOM 1764 C CA . LEU A 1 242 ? 7.957 -9.538 5.774 1.00 91.75 242 LEU A CA 1
ATOM 1765 C C . LEU A 1 242 ? 6.897 -9.206 6.832 1.00 91.75 242 LEU A C 1
ATOM 1767 O O . LEU A 1 242 ? 6.411 -8.082 6.886 1.00 91.75 242 LEU A O 1
ATOM 1771 N N . THR A 1 243 ? 6.597 -10.144 7.732 1.00 92.19 243 THR A N 1
ATOM 1772 C CA . THR A 1 243 ? 5.665 -9.916 8.846 1.00 92.19 243 THR A CA 1
ATOM 1773 C C . THR A 1 243 ? 6.143 -8.800 9.780 1.00 92.19 243 THR A C 1
ATOM 1775 O O . THR A 1 243 ? 5.345 -7.971 10.217 1.00 92.19 243 THR A O 1
ATOM 1778 N N . ALA A 1 244 ? 7.449 -8.730 10.056 1.00 90.81 244 ALA A N 1
ATOM 1779 C CA . ALA A 1 244 ? 8.054 -7.691 10.889 1.00 90.81 244 ALA A CA 1
ATOM 1780 C C . ALA A 1 244 ? 8.031 -6.294 10.239 1.00 90.81 244 ALA A C 1
ATOM 1782 O O . ALA A 1 244 ? 8.179 -5.290 10.940 1.00 90.81 244 ALA A O 1
ATOM 1783 N N . LEU A 1 245 ? 7.824 -6.211 8.919 1.00 92.56 245 LEU A N 1
ATOM 1784 C CA . LEU A 1 245 ? 7.713 -4.949 8.189 1.00 92.56 245 LEU A CA 1
ATOM 1785 C C . LEU A 1 245 ? 6.355 -4.263 8.413 1.00 92.56 245 LEU A C 1
ATOM 1787 O O . LEU A 1 245 ? 6.283 -3.034 8.409 1.00 92.56 245 LEU A O 1
ATOM 1791 N N . TRP A 1 246 ? 5.277 -5.020 8.635 1.00 95.00 246 TRP A N 1
ATOM 1792 C CA . TRP A 1 246 ? 3.919 -4.461 8.688 1.00 95.00 246 TRP A CA 1
ATOM 1793 C C . TRP A 1 246 ? 3.678 -3.421 9.777 1.00 95.00 246 TRP A C 1
ATOM 1795 O O . TRP A 1 246 ? 3.118 -2.376 9.443 1.00 95.00 246 TRP A O 1
ATOM 1805 N N . PRO A 1 247 ? 4.166 -3.589 11.019 1.00 94.12 247 PRO A N 1
ATOM 1806 C CA . PRO A 1 247 ? 4.065 -2.528 12.016 1.00 94.12 247 PRO A CA 1
ATOM 1807 C C . PRO A 1 247 ? 4.691 -1.205 11.548 1.00 94.12 247 PRO A C 1
ATOM 1809 O O . PRO A 1 247 ? 4.172 -0.136 11.855 1.00 94.12 247 PRO A O 1
ATOM 1812 N N . ARG A 1 248 ? 5.776 -1.255 10.756 1.00 92.50 248 ARG A N 1
ATOM 1813 C CA . ARG A 1 248 ? 6.429 -0.055 10.203 1.00 92.50 248 ARG A CA 1
ATOM 1814 C C . ARG A 1 2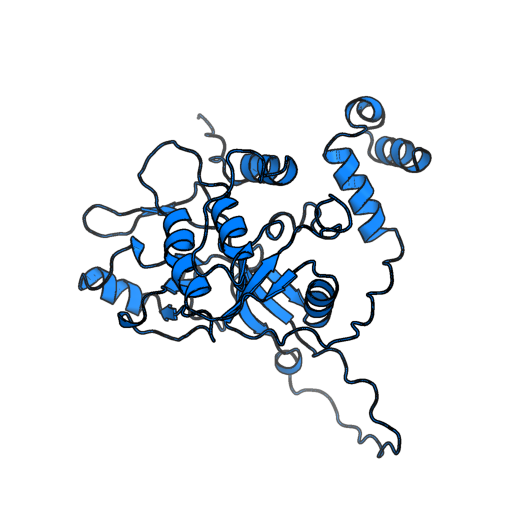48 ? 5.604 0.592 9.098 1.00 92.50 248 ARG A C 1
ATOM 1816 O O . ARG A 1 248 ? 5.513 1.812 9.061 1.00 92.50 248 ARG A O 1
ATOM 1823 N N . VAL A 1 249 ? 4.975 -0.210 8.238 1.00 94.50 249 VAL A N 1
ATOM 1824 C CA . VAL A 1 249 ? 4.023 0.287 7.228 1.00 94.50 249 VAL A CA 1
ATOM 1825 C C . VAL A 1 249 ? 2.843 0.985 7.903 1.00 94.50 249 VAL A C 1
ATOM 1827 O O . VAL A 1 249 ? 2.466 2.077 7.493 1.00 94.50 249 VAL A O 1
ATOM 1830 N N . TRP A 1 250 ? 2.293 0.396 8.968 1.00 94.94 250 TRP A N 1
ATOM 1831 C CA . TRP A 1 250 ? 1.187 0.991 9.721 1.00 94.94 250 TRP A CA 1
ATOM 1832 C C . TRP A 1 250 ? 1.605 2.296 10.399 1.00 94.94 250 TRP A C 1
ATOM 1834 O O . TRP A 1 250 ? 0.879 3.284 10.299 1.00 94.94 250 TRP A O 1
ATOM 1844 N N . ALA A 1 251 ? 2.799 2.335 10.994 1.00 92.38 251 ALA A N 1
ATOM 1845 C CA . ALA A 1 251 ? 3.330 3.530 11.648 1.00 92.38 251 ALA A CA 1
ATOM 1846 C C . ALA A 1 251 ? 3.468 4.741 10.704 1.00 92.38 251 ALA A C 1
ATOM 1848 O O . ALA A 1 251 ? 3.381 5.879 11.157 1.00 92.38 251 ALA A O 1
ATOM 1849 N N . LEU A 1 252 ? 3.603 4.535 9.383 1.00 90.12 252 LEU A N 1
ATOM 1850 C CA . LEU A 1 252 ? 3.577 5.640 8.408 1.00 90.12 252 LEU A CA 1
ATOM 1851 C C . LEU A 1 252 ? 2.261 6.430 8.443 1.00 90.12 252 LEU A C 1
ATOM 1853 O O . LEU A 1 252 ? 2.226 7.597 8.050 1.00 90.12 252 LEU A O 1
ATOM 1857 N N . THR A 1 253 ? 1.181 5.786 8.884 1.00 91.12 253 THR A N 1
ATOM 1858 C CA . THR A 1 253 ? -0.159 6.372 8.941 1.00 91.12 253 THR A CA 1
ATOM 1859 C C . THR A 1 253 ? -0.540 6.886 10.321 1.00 91.12 253 THR A C 1
ATOM 1861 O O . THR A 1 253 ? -1.670 7.332 10.522 1.00 91.12 253 THR A O 1
ATOM 1864 N N . ASP A 1 254 ? 0.375 6.844 11.283 1.00 89.06 254 ASP A N 1
ATOM 1865 C CA . ASP A 1 254 ? 0.134 7.435 12.591 1.00 89.06 254 ASP A CA 1
ATOM 1866 C C . ASP A 1 254 ? 0.125 8.963 12.461 1.00 89.06 254 ASP A C 1
ATOM 1868 O O . ASP A 1 254 ? 0.993 9.565 11.821 1.00 89.06 254 ASP A O 1
ATOM 1872 N N . ASP A 1 255 ? -0.907 9.582 13.032 1.00 82.88 255 ASP A N 1
ATOM 1873 C CA . ASP A 1 255 ? -1.030 11.031 13.131 1.00 82.88 255 ASP A CA 1
ATOM 1874 C C . ASP A 1 255 ? -0.940 11.415 14.607 1.00 82.88 255 ASP A C 1
ATOM 1876 O O . ASP A 1 255 ? -1.890 11.251 15.374 1.00 82.88 255 ASP A O 1
ATOM 1880 N N . ASP A 1 256 ? 0.231 11.891 15.017 1.00 77.00 256 ASP A N 1
ATOM 1881 C CA . ASP A 1 256 ? 0.475 12.395 16.368 1.00 77.00 256 ASP A CA 1
ATOM 1882 C C . ASP A 1 256 ? -0.022 13.841 16.550 1.00 77.00 256 ASP A C 1
ATOM 1884 O O . ASP A 1 256 ? 0.181 14.445 17.606 1.00 77.00 256 ASP A O 1
ATOM 1888 N N . GLY A 1 257 ? -0.664 14.417 15.524 1.00 70.75 257 GLY A N 1
ATOM 1889 C CA . GLY A 1 257 ? -1.085 15.815 15.504 1.00 70.75 257 GLY A CA 1
ATOM 1890 C C . GLY A 1 257 ? 0.087 16.795 15.428 1.00 70.75 257 GLY A C 1
ATOM 1891 O O . GLY A 1 257 ? -0.115 18.006 15.585 1.00 70.75 257 GLY A O 1
ATOM 1892 N N . SER A 1 258 ? 1.314 16.309 15.205 1.00 67.50 258 SER A N 1
ATOM 1893 C CA . SER A 1 258 ? 2.463 17.174 14.973 1.00 67.50 258 SER A CA 1
ATOM 1894 C C . SER A 1 258 ? 2.358 17.832 13.596 1.00 67.50 258 SER A C 1
ATOM 1896 O O . SER A 1 258 ? 1.848 17.266 12.632 1.00 67.50 258 SER A O 1
ATOM 1898 N N . LYS A 1 259 ? 2.898 19.050 13.476 1.00 67.81 259 LYS A N 1
ATOM 1899 C CA . LYS A 1 259 ? 3.037 19.745 12.182 1.00 67.81 259 LYS A CA 1
ATOM 1900 C C . LYS A 1 259 ? 4.194 19.197 11.339 1.00 67.81 259 LYS A C 1
ATOM 1902 O O . LYS A 1 259 ? 4.591 19.831 10.363 1.00 67.81 259 LYS A O 1
ATOM 1907 N N . SER A 1 260 ? 4.790 18.081 11.754 1.00 68.38 260 SER A N 1
ATOM 1908 C CA . SER A 1 260 ? 5.884 17.461 11.023 1.00 68.38 260 SER A CA 1
ATOM 1909 C C . SER A 1 260 ? 5.348 16.926 9.697 1.00 68.38 260 SER A C 1
ATOM 1911 O O . SER A 1 260 ? 4.270 16.320 9.684 1.00 68.38 260 SER A O 1
ATOM 1913 N N . PRO A 1 261 ? 6.073 17.126 8.585 1.00 70.94 261 PRO A N 1
ATOM 1914 C CA . PRO A 1 261 ? 5.667 16.553 7.314 1.00 70.94 261 PRO A CA 1
ATOM 1915 C C . PRO A 1 261 ? 5.562 15.024 7.438 1.00 70.94 261 PRO A C 1
ATOM 1917 O O . PRO A 1 261 ? 6.301 14.418 8.225 1.00 70.94 261 PRO A O 1
ATOM 1920 N N . PRO A 1 262 ? 4.643 14.388 6.694 1.00 74.69 262 PRO A N 1
ATOM 1921 C CA . PRO A 1 262 ? 4.556 12.938 6.665 1.00 74.69 262 PRO A CA 1
ATOM 1922 C C . PRO A 1 262 ? 5.878 12.328 6.185 1.00 74.69 262 PRO A C 1
ATOM 1924 O O . PRO A 1 262 ? 6.625 12.947 5.427 1.00 74.69 262 PRO A O 1
ATOM 1927 N N . SER A 1 263 ? 6.166 11.107 6.647 1.00 81.12 263 SER A N 1
ATOM 1928 C CA . SER A 1 263 ? 7.315 10.335 6.163 1.00 81.12 263 SER A CA 1
ATOM 1929 C C . SER A 1 263 ? 7.262 10.208 4.637 1.00 81.12 263 SER A C 1
ATOM 1931 O O . SER A 1 263 ? 6.196 10.051 4.054 1.00 81.12 263 SER A O 1
ATOM 1933 N N . ASP A 1 264 ? 8.416 10.214 3.983 1.00 74.94 264 ASP A N 1
ATOM 1934 C CA . ASP A 1 264 ? 8.529 9.962 2.543 1.00 74.94 264 ASP A CA 1
ATOM 1935 C C . ASP A 1 264 ? 8.332 8.475 2.167 1.00 74.94 264 ASP A C 1
ATOM 1937 O O . ASP A 1 264 ? 8.284 8.119 0.987 1.00 74.94 264 ASP A O 1
ATOM 1941 N N . GLY A 1 265 ? 8.215 7.589 3.167 1.00 81.69 265 GLY A N 1
ATOM 1942 C CA . GLY A 1 265 ? 8.070 6.143 2.993 1.00 81.69 265 GLY A CA 1
ATOM 1943 C C . GLY A 1 265 ? 9.342 5.433 2.517 1.00 81.69 265 GLY A C 1
ATOM 1944 O O . GLY A 1 265 ? 9.306 4.223 2.251 1.00 81.69 265 GLY A O 1
ATOM 1945 N N . THR A 1 266 ? 10.464 6.151 2.426 1.00 81.38 266 THR A N 1
ATOM 1946 C CA . THR A 1 266 ? 11.736 5.638 1.909 1.00 81.38 266 THR A CA 1
ATOM 1947 C C . THR A 1 266 ? 12.386 4.647 2.873 1.00 81.38 266 THR A C 1
ATOM 1949 O O . THR A 1 266 ? 12.948 3.642 2.438 1.00 81.38 266 THR A O 1
ATOM 1952 N N . GLU A 1 267 ? 12.260 4.873 4.184 1.00 84.06 267 GLU A N 1
ATOM 1953 C CA . GLU A 1 267 ? 12.729 3.929 5.209 1.00 84.06 267 GLU A CA 1
ATOM 1954 C C . GLU A 1 267 ? 12.074 2.554 5.033 1.00 84.06 267 GLU A C 1
ATOM 1956 O O . GLU A 1 267 ? 12.756 1.533 4.986 1.00 84.06 267 GLU A O 1
ATOM 1961 N N . VAL A 1 268 ? 10.750 2.522 4.870 1.00 88.75 268 VAL A N 1
ATOM 1962 C CA . VAL A 1 268 ? 9.995 1.277 4.680 1.00 88.75 268 VAL A CA 1
ATOM 1963 C C . VAL A 1 268 ? 10.394 0.577 3.383 1.00 88.75 268 VAL A C 1
ATOM 1965 O O . VAL A 1 268 ? 10.559 -0.642 3.378 1.00 88.75 268 VAL A O 1
ATOM 1968 N N . TRP A 1 269 ? 10.606 1.328 2.300 1.00 88.50 269 TRP A N 1
ATOM 1969 C CA . TRP A 1 269 ? 11.134 0.773 1.052 1.00 88.50 269 TRP A CA 1
ATOM 1970 C C . TRP A 1 269 ? 12.524 0.145 1.242 1.00 88.50 269 TRP A C 1
ATOM 1972 O O . TRP A 1 269 ? 12.775 -0.972 0.784 1.00 88.50 269 TRP A O 1
ATOM 1982 N N . TRP A 1 270 ? 13.416 0.827 1.963 1.00 84.06 270 TRP A N 1
ATOM 1983 C CA . TRP A 1 270 ? 14.754 0.321 2.265 1.00 84.06 270 TRP A CA 1
ATOM 1984 C C . TRP A 1 270 ? 14.709 -0.959 3.105 1.00 84.06 270 TRP A C 1
ATOM 1986 O O . TRP A 1 270 ? 15.394 -1.933 2.786 1.00 84.06 270 TRP A O 1
ATOM 1996 N N . LEU A 1 271 ? 13.878 -0.999 4.148 1.00 87.19 271 LEU A N 1
ATOM 1997 C CA . LEU A 1 271 ? 13.679 -2.198 4.965 1.00 87.19 271 LEU A CA 1
ATOM 1998 C C . LEU A 1 271 ? 13.128 -3.354 4.115 1.00 87.19 271 LEU A C 1
ATOM 2000 O O . LEU A 1 271 ? 13.649 -4.465 4.171 1.00 87.19 271 LEU A O 1
ATOM 2004 N N . ALA A 1 272 ? 12.152 -3.083 3.247 1.00 89.31 272 ALA A N 1
ATOM 2005 C CA . ALA A 1 272 ? 11.612 -4.073 2.319 1.00 89.31 272 ALA A CA 1
ATOM 2006 C C . ALA A 1 272 ? 12.670 -4.621 1.339 1.00 89.31 272 ALA A C 1
ATOM 2008 O O . ALA A 1 272 ? 12.616 -5.789 0.943 1.00 89.31 272 ALA A O 1
ATOM 2009 N N . SER A 1 273 ? 13.666 -3.810 0.964 1.00 86.25 273 SER A N 1
ATOM 2010 C CA . SER A 1 273 ? 14.777 -4.247 0.104 1.00 86.25 273 SER A CA 1
ATOM 2011 C C . SER A 1 273 ? 15.663 -5.318 0.755 1.00 86.25 273 SER A C 1
ATOM 2013 O O . SER A 1 273 ? 16.243 -6.149 0.051 1.00 86.25 273 SER A O 1
ATOM 2015 N N . GLN A 1 274 ? 15.679 -5.385 2.086 1.00 85.25 274 GLN A N 1
ATOM 2016 C CA . GLN A 1 274 ? 16.435 -6.374 2.855 1.00 85.25 274 GLN A CA 1
ATOM 2017 C C . GLN A 1 274 ? 15.663 -7.679 3.083 1.00 85.25 274 GLN A C 1
ATOM 2019 O O . GLN A 1 274 ? 16.272 -8.688 3.431 1.00 85.25 274 GLN A O 1
ATOM 2024 N N . CYS A 1 275 ? 14.343 -7.704 2.856 1.00 85.44 275 CYS A N 1
ATOM 2025 C CA . CYS A 1 275 ? 13.568 -8.940 2.957 1.00 85.44 275 CYS A CA 1
ATOM 2026 C C . CYS A 1 275 ? 14.097 -9.992 1.964 1.00 85.44 275 CYS A C 1
ATOM 2028 O O . CYS A 1 275 ? 14.224 -9.724 0.766 1.00 85.44 275 CYS A O 1
ATOM 2030 N N . GLY A 1 276 ? 14.385 -11.192 2.467 1.00 77.81 276 GLY A N 1
ATOM 2031 C CA . GLY A 1 276 ? 15.004 -12.289 1.724 1.00 77.81 276 GLY A CA 1
ATOM 2032 C C . GLY A 1 276 ? 16.536 -12.288 1.724 1.00 77.81 276 GLY A C 1
ATOM 2033 O O . GLY A 1 276 ? 17.121 -13.176 1.111 1.00 77.81 276 GLY A O 1
ATOM 2034 N N . ALA A 1 277 ? 17.195 -11.328 2.384 1.00 72.69 277 ALA A N 1
ATOM 2035 C CA . ALA A 1 277 ? 18.639 -11.380 2.610 1.00 72.69 277 ALA A CA 1
ATOM 2036 C C . ALA A 1 277 ? 18.980 -12.355 3.754 1.00 72.69 277 ALA A C 1
ATOM 2038 O O . ALA A 1 277 ? 18.211 -12.494 4.705 1.00 72.69 277 ALA A O 1
ATOM 2039 N N . GLU A 1 278 ? 20.163 -12.983 3.699 1.00 60.84 278 GLU A N 1
ATOM 2040 C CA . GLU A 1 278 ? 20.660 -13.908 4.741 1.00 60.84 278 GLU A CA 1
ATOM 2041 C C . GLU A 1 278 ? 20.792 -13.256 6.132 1.00 60.84 278 GLU A C 1
ATOM 2043 O O . GLU A 1 278 ? 20.903 -13.937 7.151 1.00 60.84 278 GLU A O 1
ATOM 2048 N N . GLN A 1 279 ? 20.763 -11.924 6.194 1.00 56.78 279 GLN A N 1
ATOM 2049 C CA . GLN A 1 279 ? 20.762 -11.160 7.435 1.00 56.78 279 GLN A CA 1
ATOM 2050 C C . GLN A 1 279 ? 19.372 -11.232 8.084 1.00 56.78 279 GLN A C 1
ATOM 2052 O O . GLN A 1 279 ? 18.412 -10.644 7.600 1.00 56.78 279 GLN A O 1
ATOM 2057 N N . GLY A 1 280 ? 19.260 -11.953 9.202 1.00 56.41 280 GLY A N 1
ATOM 2058 C CA . GLY A 1 280 ? 17.983 -12.221 9.876 1.00 56.41 280 GLY A CA 1
ATOM 2059 C C . GLY A 1 280 ? 17.233 -10.996 10.426 1.00 56.41 280 GLY A C 1
ATOM 2060 O O . GLY A 1 280 ? 16.043 -11.108 10.701 1.00 56.41 280 GLY A O 1
ATOM 2061 N N . GLN A 1 281 ? 17.874 -9.827 10.561 1.00 68.88 281 GLN A N 1
ATOM 2062 C CA . GLN A 1 281 ? 17.266 -8.619 11.132 1.00 68.88 281 GLN A CA 1
ATOM 2063 C C . GLN A 1 281 ? 17.301 -7.445 10.145 1.00 68.88 281 GLN A C 1
ATOM 2065 O O . GLN A 1 281 ? 18.335 -7.169 9.546 1.00 68.88 281 GLN A O 1
ATOM 2070 N N . LEU A 1 282 ? 16.174 -6.734 10.015 1.00 70.44 282 LEU A N 1
ATOM 2071 C CA . LEU A 1 282 ? 16.062 -5.531 9.188 1.00 70.44 282 LEU A CA 1
ATOM 2072 C C . LEU A 1 282 ? 16.841 -4.371 9.826 1.00 70.44 282 LEU A C 1
ATOM 2074 O O . LEU A 1 282 ? 16.613 -4.033 10.991 1.00 70.44 282 LEU A O 1
ATOM 2078 N N . VAL A 1 283 ? 17.737 -3.749 9.063 1.00 71.50 283 VAL A N 1
ATOM 2079 C CA . VAL A 1 283 ? 18.594 -2.648 9.520 1.00 71.50 283 VAL A CA 1
ATOM 2080 C C . VAL A 1 283 ? 18.090 -1.320 8.954 1.00 71.50 283 VAL A C 1
ATOM 2082 O O . VAL A 1 283 ? 17.769 -1.214 7.771 1.00 71.50 283 VAL A O 1
ATOM 2085 N N . ALA A 1 284 ? 18.024 -0.288 9.796 1.00 62.28 284 ALA A N 1
ATOM 2086 C CA . ALA A 1 284 ? 17.636 1.058 9.378 1.00 62.28 284 ALA A CA 1
ATOM 2087 C C . ALA A 1 284 ? 18.565 1.607 8.269 1.00 62.28 284 ALA A C 1
ATOM 2089 O O . ALA A 1 284 ? 19.737 1.222 8.202 1.00 62.28 284 ALA A O 1
ATOM 2090 N N . PRO A 1 285 ? 18.068 2.494 7.389 1.00 63.97 285 PRO A N 1
ATOM 2091 C CA . PRO A 1 285 ? 18.889 3.088 6.341 1.00 63.97 285 PRO A CA 1
ATOM 2092 C C . PRO A 1 285 ? 20.045 3.929 6.910 1.00 63.97 285 PRO A C 1
ATOM 2094 O O . PRO A 1 285 ? 19.907 4.513 7.989 1.00 63.97 285 PRO A O 1
ATOM 2097 N N . PRO A 1 286 ? 21.173 4.052 6.183 1.00 53.44 286 PRO A N 1
ATOM 2098 C CA . PRO A 1 286 ? 22.169 5.077 6.485 1.00 53.44 286 PRO A CA 1
ATOM 2099 C C . PRO A 1 286 ? 21.542 6.485 6.363 1.00 53.44 286 PRO A C 1
ATOM 2101 O O . PRO A 1 286 ? 20.633 6.681 5.551 1.00 53.44 286 PRO A O 1
ATOM 2104 N N . PRO A 1 287 ? 21.981 7.475 7.165 1.00 42.03 287 PRO A N 1
ATOM 2105 C CA . PRO A 1 287 ? 21.338 8.787 7.208 1.00 42.03 287 PRO A CA 1
ATOM 2106 C C . PRO A 1 287 ? 21.535 9.589 5.909 1.00 42.03 287 PRO A C 1
ATOM 2108 O O . PRO A 1 287 ? 22.660 9.731 5.443 1.00 42.03 287 PRO A O 1
ATOM 2111 N N . ALA A 1 288 ? 20.418 10.154 5.422 1.00 46.12 288 ALA A N 1
ATOM 2112 C CA . ALA A 1 288 ? 20.227 11.105 4.313 1.00 46.12 288 ALA A CA 1
ATOM 2113 C C . ALA A 1 288 ? 20.741 10.680 2.916 1.00 46.12 288 ALA A C 1
ATOM 2115 O O . ALA A 1 288 ? 21.927 10.446 2.709 1.00 46.12 288 ALA A O 1
ATOM 2116 N N . GLY A 1 289 ? 19.834 10.660 1.926 1.00 47.69 289 GLY A N 1
ATOM 2117 C CA . GLY A 1 289 ? 20.176 10.508 0.500 1.00 47.69 289 GLY A CA 1
ATOM 2118 C C . GLY A 1 289 ? 19.455 9.391 -0.264 1.00 47.69 289 GLY A C 1
ATOM 2119 O O . GLY A 1 289 ? 19.867 9.067 -1.374 1.00 47.69 289 GLY A O 1
ATOM 2120 N N . ILE A 1 290 ? 18.419 8.765 0.309 1.00 50.41 290 ILE A N 1
ATOM 2121 C CA . ILE A 1 290 ? 17.684 7.686 -0.380 1.00 50.41 290 ILE A CA 1
ATOM 2122 C C . ILE A 1 290 ? 16.470 8.221 -1.154 1.00 50.41 290 ILE A C 1
ATOM 2124 O O . ILE A 1 290 ? 16.147 7.677 -2.211 1.00 50.41 290 ILE A O 1
ATOM 2128 N N . ALA A 1 291 ? 15.815 9.294 -0.698 1.00 51.53 291 ALA A N 1
ATOM 2129 C CA . ALA A 1 291 ? 14.896 10.032 -1.560 1.00 51.53 291 ALA A CA 1
ATOM 2130 C C . ALA A 1 291 ? 15.723 10.723 -2.652 1.00 51.53 291 ALA A C 1
ATOM 2132 O O . ALA A 1 291 ? 16.745 11.336 -2.359 1.00 51.53 291 ALA A O 1
ATOM 2133 N N . ASP A 1 292 ? 15.332 10.546 -3.913 1.00 60.03 292 ASP A N 1
ATOM 2134 C CA . ASP A 1 292 ? 15.899 11.348 -4.996 1.00 60.03 292 ASP A CA 1
ATOM 2135 C C . ASP A 1 292 ? 15.025 12.584 -5.221 1.00 60.03 292 ASP A C 1
ATOM 2137 O O . ASP A 1 292 ? 13.873 12.634 -4.786 1.00 60.03 292 ASP A O 1
ATOM 2141 N N . GLU A 1 293 ? 15.577 13.575 -5.923 1.00 56.19 293 GLU A N 1
ATOM 2142 C CA . GLU A 1 293 ? 14.921 14.856 -6.228 1.00 56.19 293 GLU A CA 1
ATOM 2143 C C . GLU A 1 293 ? 13.501 14.675 -6.801 1.00 56.19 293 GLU A C 1
ATOM 2145 O O . GLU A 1 293 ? 12.607 15.473 -6.536 1.00 56.19 293 GLU A O 1
ATOM 2150 N N . ALA A 1 294 ? 13.268 13.599 -7.562 1.00 54.44 294 ALA A N 1
ATOM 2151 C CA . ALA A 1 294 ? 11.978 13.305 -8.178 1.00 54.44 294 ALA A CA 1
ATOM 2152 C C . ALA A 1 294 ? 10.915 12.868 -7.155 1.00 54.44 294 ALA A C 1
ATOM 2154 O O . ALA A 1 294 ? 9.759 13.289 -7.259 1.00 54.44 294 ALA A O 1
ATOM 2155 N N . LEU A 1 295 ? 11.286 12.038 -6.173 1.00 59.28 295 LEU A N 1
ATOM 2156 C CA . LEU A 1 295 ? 10.397 11.670 -5.068 1.00 59.28 295 LEU A CA 1
ATOM 2157 C C . LEU A 1 295 ? 10.141 12.867 -4.141 1.00 59.28 295 LEU A C 1
ATOM 2159 O O . LEU A 1 295 ? 9.004 13.075 -3.716 1.00 59.28 295 LEU A O 1
ATOM 2163 N N . GLU A 1 296 ? 11.166 13.677 -3.869 1.00 60.81 296 GLU A N 1
ATOM 2164 C CA . GLU A 1 296 ? 11.030 14.901 -3.068 1.00 60.81 296 GLU A CA 1
ATOM 2165 C C . GLU A 1 296 ? 10.064 15.905 -3.713 1.00 60.81 296 GLU A C 1
ATOM 2167 O O . GLU A 1 296 ? 9.181 16.442 -3.037 1.00 60.81 296 GLU A O 1
ATOM 2172 N N . GLU A 1 297 ? 10.170 16.125 -5.026 1.00 55.56 297 GLU A N 1
ATOM 2173 C CA . GLU A 1 297 ? 9.284 17.041 -5.746 1.00 55.56 297 GLU A CA 1
ATOM 2174 C C . GLU A 1 297 ? 7.837 16.529 -5.780 1.00 55.56 297 GLU A C 1
ATOM 2176 O O . GLU A 1 297 ? 6.909 17.303 -5.521 1.00 55.56 297 GLU A O 1
ATOM 2181 N N . TRP A 1 298 ? 7.630 15.225 -5.994 1.00 57.53 298 TRP A N 1
ATOM 2182 C CA . TRP A 1 298 ? 6.297 14.614 -5.934 1.00 57.53 298 TRP A CA 1
ATOM 2183 C C . TRP A 1 298 ? 5.652 14.795 -4.553 1.00 57.53 298 TRP A C 1
ATOM 2185 O O . TRP A 1 298 ? 4.506 15.240 -4.451 1.00 57.53 298 TRP A O 1
ATOM 2195 N N . LEU A 1 299 ? 6.399 14.527 -3.477 1.00 55.22 299 LEU A N 1
ATOM 2196 C CA . LEU A 1 299 ? 5.926 14.745 -2.107 1.00 55.22 299 LEU A CA 1
ATOM 2197 C C . LEU A 1 299 ? 5.625 16.225 -1.849 1.00 55.22 299 LEU A C 1
ATOM 2199 O O . LEU A 1 299 ? 4.615 16.546 -1.225 1.00 55.22 299 LEU A O 1
ATOM 2203 N N . SER A 1 300 ? 6.436 17.143 -2.376 1.00 57.81 300 SER A N 1
ATOM 2204 C CA . SER A 1 300 ? 6.191 18.582 -2.226 1.00 57.81 300 SER A CA 1
ATOM 2205 C C . SER A 1 300 ? 4.877 19.044 -2.872 1.00 57.81 300 SER A C 1
ATOM 2207 O O . SER A 1 300 ? 4.256 19.984 -2.375 1.00 57.81 300 SER A O 1
ATOM 2209 N N . TRP A 1 301 ? 4.442 18.375 -3.943 1.00 50.22 301 TRP A N 1
ATOM 2210 C CA . TRP A 1 301 ? 3.212 18.692 -4.668 1.00 50.22 301 TRP A CA 1
ATOM 2211 C C . TRP A 1 301 ? 1.967 18.042 -4.062 1.00 50.22 301 TRP A C 1
ATOM 2213 O O . TRP A 1 301 ? 0.927 18.692 -3.976 1.00 50.22 301 TRP A O 1
ATOM 2223 N N . PHE A 1 302 ? 2.059 16.778 -3.642 1.00 49.28 302 PHE A N 1
ATOM 2224 C CA . PHE A 1 302 ? 0.892 15.983 -3.234 1.00 49.28 302 PHE A CA 1
ATOM 2225 C C . PHE A 1 302 ? 0.759 15.769 -1.719 1.00 49.28 302 PHE A C 1
ATOM 2227 O O . PHE A 1 302 ? -0.328 15.422 -1.261 1.00 49.28 302 PHE A O 1
ATOM 2234 N N . ALA A 1 303 ? 1.822 15.981 -0.933 1.00 46.59 303 ALA A N 1
ATOM 2235 C CA . ALA A 1 303 ? 1.795 15.848 0.530 1.00 46.59 303 ALA A CA 1
ATOM 2236 C C . ALA A 1 303 ? 1.624 17.187 1.275 1.00 46.59 303 ALA A C 1
ATOM 2238 O O . ALA A 1 303 ? 1.631 17.201 2.507 1.00 46.59 303 ALA A O 1
ATOM 2239 N N . ARG A 1 304 ? 1.486 18.313 0.559 1.00 43.53 304 ARG A N 1
ATOM 2240 C CA . ARG A 1 304 ? 1.139 19.610 1.160 1.00 43.53 304 ARG A CA 1
ATOM 2241 C C . ARG A 1 304 ? -0.371 19.745 1.324 1.00 43.53 304 ARG A C 1
ATOM 2243 O O . ARG A 1 304 ? -1.136 19.298 0.473 1.00 43.53 304 ARG A O 1
ATOM 2250 N N . ASP A 1 305 ? -0.777 20.434 2.387 1.00 38.69 305 ASP A N 1
ATOM 2251 C CA . ASP A 1 305 ? -2.155 20.893 2.533 1.00 38.69 305 ASP A CA 1
ATOM 2252 C C . ASP A 1 305 ? -2.557 21.735 1.312 1.00 38.69 305 ASP A C 1
ATOM 2254 O O .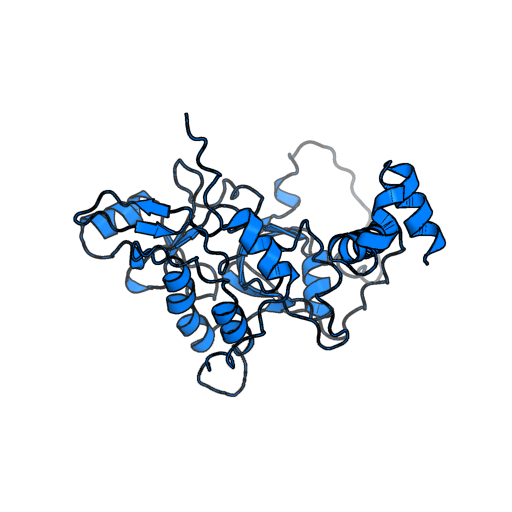 ASP A 1 305 ? -1.730 22.505 0.801 1.00 38.69 305 ASP A O 1
ATOM 2258 N N . PRO A 1 306 ? -3.812 21.618 0.831 1.00 36.19 306 PRO A N 1
ATOM 2259 C CA . PRO A 1 306 ? -4.303 22.503 -0.211 1.00 36.19 306 PRO A CA 1
ATOM 2260 C C . PRO A 1 306 ? -4.087 23.950 0.243 1.00 36.19 306 PRO A C 1
ATOM 2262 O O . PRO A 1 306 ? -4.268 24.244 1.431 1.00 36.19 306 PRO A O 1
ATOM 2265 N N . PRO A 1 307 ? -3.688 24.860 -0.663 1.00 34.00 307 PRO A N 1
ATOM 2266 C CA . PRO A 1 307 ? -3.471 26.246 -0.293 1.00 34.00 307 PRO A CA 1
ATOM 2267 C C . PRO A 1 307 ? -4.728 26.756 0.406 1.00 34.00 307 PRO A C 1
ATOM 2269 O O . PRO A 1 307 ? -5.824 26.707 -0.156 1.00 34.00 307 PRO A O 1
ATOM 2272 N N . THR A 1 308 ? -4.571 27.210 1.651 1.00 33.53 308 THR A N 1
ATOM 2273 C CA . THR A 1 308 ? -5.622 27.926 2.366 1.00 33.53 308 THR A CA 1
ATOM 2274 C C . THR A 1 308 ? -6.003 29.120 1.510 1.00 33.53 308 THR A C 1
ATOM 2276 O O . THR A 1 308 ? -5.262 30.102 1.449 1.00 33.53 308 THR A O 1
ATOM 2279 N N . VAL A 1 309 ? -7.142 29.021 0.831 1.00 34.78 309 VAL A N 1
ATOM 2280 C CA . VAL A 1 309 ? -7.811 30.177 0.251 1.00 34.78 309 VAL A CA 1
ATOM 2281 C C . VAL A 1 309 ? -8.227 31.018 1.449 1.00 34.78 309 VAL A C 1
ATOM 2283 O O . VAL A 1 309 ? -9.190 30.689 2.142 1.00 34.78 309 VAL A O 1
ATOM 2286 N N . GLN A 1 310 ? -7.424 32.031 1.775 1.00 31.31 310 GLN A N 1
ATOM 2287 C CA . GLN A 1 310 ? -7.874 33.054 2.704 1.00 31.31 310 GLN A CA 1
ATOM 2288 C C . GLN A 1 310 ? -9.057 33.786 2.049 1.00 31.31 310 GLN A C 1
ATOM 2290 O O . GLN A 1 310 ? -8.987 34.048 0.845 1.00 31.31 310 GLN A O 1
ATOM 2295 N N . PRO A 1 311 ? -10.145 34.023 2.801 1.00 43.62 311 PRO A N 1
ATOM 2296 C CA . PRO A 1 311 ? -11.352 34.663 2.288 1.00 43.62 311 PRO A CA 1
ATOM 2297 C C . PRO A 1 311 ? -11.108 36.097 1.810 1.00 43.62 311 PRO A C 1
ATOM 2299 O O . PRO A 1 311 ? -10.223 36.775 2.383 1.00 43.62 311 PRO A O 1
#

Foldseek 3Di:
DVVVQLVVCVVVVNNVCSVVCVVHPVSVLVVLVCCVPPNDDPPLDDFPDQFDDDDFFWKKFQDQDPPPNDQPSPCGPQNVVRGLFTKGFHDKFAPVVPDDPDDDDDDDDDDDDDPDDPPLRFTKTWIFGLLAWAPAWDFDPAVVRFIWTAGAGADAQDDPPAQADPVSKWKKFQDPVLPADDRPQLSMHTDHPVSVVVCCVVVVDDPLRIHITGGTDMDTSVRVSSCSSSVSMDTFDRDDLSSVLRNVSSVLTGCPVDPDQGDLSQQSSQQSVCRPPPPPDRDTDDPDDRDDPSSVVVCVPGRDDDPPPDD

Radius of gyration: 22.39 Å; chains: 1; bounding box: 46×66×59 Å

Organism: NCBI:txid33657

Secondary structure (DSSP, 8-state):
--HHHHHHHHHTT-GGGHHHHTTSHHHHHHHHHHHHHHSPPPPPP--SSPPPPP-TT-EEEE---TTTSSS-TT--TTSTTTTT-EEEEEEEE-GGGG--S-S---PPPPP-SPPPPPPS--SEEEEEE-S---S-EEE-SSTT--EEE--B--SBPPPTTS---TTS-EEEE--GGG--EE-TTSS-EEE-HHHHHHHHHTTSS-GGG-EEEB-BEEEEHHHHHHHHHTTSEEEPPPSHHHHHHHHHHHHTTB--S--SPPP-SHHHHHHHHHTTSS-SS--PPPSS--S-HHHHHHHHHHSSPPP----

Sequence (311 aa):
GTDTWSSLMASIGRGADELQTEGGLADRMLGEWVREHLLPKPATPTPSTPPPLVTVGTALLATVGAASGRPAARFLLREQFVHKGLLLVLQEESLLASRDPSASGAADPPYLGDPPPQPAADGALLCAVLNRPTSASVAFNLPGRPTRRLPICGNLPLPRSLSKDAQGQLWLHHRAELGGTALGSAGLFMLPTVAVAALLKEEKATAADFLIVGGVVRFERAELAGMLAAGEMRALPPGEQLTALWPRVWALTDDDGSKSPPSDGTEVWWLASQCGAEQGQLVAPPPAGIADEALEEWLSWFARDPPTVQP

pLDDT: mean 71.53, std 20.39, range [31.31, 97.12]